Protein AF-A0A4V1VJS5-F1 (afdb_monomer_lite)

pLDDT: mean 97.94, std 2.85, range [54.97, 99.0]

Structure (mmCIF, N/CA/C/O backbone):
data_AF-A0A4V1VJS5-F1
#
_entry.id   AF-A0A4V1VJS5-F1
#
loop_
_atom_site.group_PDB
_atom_site.id
_atom_site.type_symbol
_atom_site.label_atom_id
_atom_site.label_alt_id
_atom_site.label_comp_id
_atom_site.label_asym_id
_atom_site.label_entity_id
_atom_site.label_seq_id
_atom_site.pdbx_PDB_ins_code
_atom_site.Cartn_x
_atom_site.Cartn_y
_atom_site.Cartn_z
_atom_site.occupancy
_atom_site.B_iso_or_equiv
_atom_site.auth_seq_id
_atom_site.auth_comp_id
_atom_site.auth_asym_id
_atom_site.auth_atom_id
_atom_site.pdbx_PDB_model_num
ATOM 1 N N . LEU A 1 1 ? -2.477 -7.967 -37.718 1.00 89.88 1 LEU A N 1
ATOM 2 C CA . LEU A 1 1 ? -1.871 -6.912 -36.878 1.00 89.88 1 LEU A CA 1
ATOM 3 C C . LEU A 1 1 ? -2.332 -5.557 -37.401 1.00 89.88 1 LEU A C 1
ATOM 5 O O . LEU A 1 1 ? -2.453 -5.415 -38.616 1.00 89.88 1 LEU A O 1
ATOM 9 N N . THR A 1 2 ? -2.634 -4.607 -36.519 1.00 96.00 2 THR A N 1
ATOM 10 C CA . THR A 1 2 ? -3.110 -3.263 -36.886 1.00 96.00 2 THR A CA 1
ATOM 11 C C . THR A 1 2 ? -2.285 -2.181 -36.193 1.00 96.00 2 THR A C 1
ATOM 13 O O . THR A 1 2 ? -1.573 -2.470 -35.234 1.00 96.00 2 THR A O 1
ATOM 16 N N . THR A 1 3 ? -2.398 -0.941 -36.667 1.00 94.38 3 THR A N 1
ATOM 17 C CA . THR A 1 3 ? -1.998 0.273 -35.928 1.00 94.38 3 THR A CA 1
ATOM 18 C C . THR A 1 3 ? -2.908 0.510 -34.716 1.00 94.38 3 THR A C 1
ATOM 20 O O . THR A 1 3 ? -3.952 -0.142 -34.588 1.00 94.38 3 THR A O 1
ATOM 23 N N . ALA A 1 4 ? -2.567 1.482 -33.861 1.00 92.19 4 ALA A N 1
ATOM 24 C CA . ALA A 1 4 ? -3.422 1.881 -32.733 1.00 92.19 4 ALA A CA 1
ATOM 25 C C . ALA A 1 4 ? -4.757 2.503 -33.195 1.00 92.19 4 ALA A C 1
ATOM 27 O O . ALA A 1 4 ? -5.765 2.437 -32.498 1.00 92.19 4 ALA A O 1
ATOM 28 N N . THR A 1 5 ? -4.786 3.047 -34.413 1.00 94.94 5 THR A N 1
ATOM 29 C CA . THR A 1 5 ? -5.991 3.560 -35.088 1.00 94.94 5 THR A CA 1
ATOM 30 C C . THR A 1 5 ? -6.777 2.490 -35.861 1.00 94.94 5 THR A C 1
ATOM 32 O O . THR A 1 5 ? -7.754 2.812 -36.535 1.00 94.94 5 THR A O 1
ATOM 35 N N . GLY A 1 6 ? -6.372 1.216 -35.786 1.00 96.06 6 GLY A N 1
ATOM 36 C CA . GLY A 1 6 ? -7.091 0.089 -36.392 1.00 96.06 6 GLY A CA 1
ATOM 37 C C . GLY A 1 6 ? -6.786 -0.173 -37.873 1.00 96.06 6 GLY A C 1
ATOM 38 O O . GLY A 1 6 ? -7.483 -0.964 -38.507 1.00 96.06 6 GLY A O 1
ATOM 39 N N . VAL A 1 7 ? -5.746 0.442 -38.446 1.00 96.06 7 VAL A N 1
ATOM 40 C CA . VAL A 1 7 ? -5.356 0.240 -39.854 1.00 96.06 7 VAL A CA 1
ATOM 41 C C . VAL A 1 7 ? -4.645 -1.111 -40.017 1.00 96.06 7 VAL A C 1
ATOM 43 O O . VAL A 1 7 ? -3.659 -1.354 -39.318 1.00 96.06 7 VAL A O 1
ATOM 46 N N . PRO A 1 8 ? -5.081 -1.995 -40.937 1.00 96.62 8 PRO A N 1
ATOM 47 C CA . PRO A 1 8 ? -4.405 -3.267 -41.194 1.00 96.62 8 PRO A CA 1
ATOM 48 C C . PRO A 1 8 ? -2.989 -3.089 -41.753 1.00 96.62 8 PRO A C 1
ATOM 50 O O . PRO A 1 8 ? -2.776 -2.341 -42.707 1.00 96.62 8 PRO A O 1
ATOM 53 N N . LEU A 1 9 ? -2.033 -3.843 -41.207 1.00 94.25 9 LEU A N 1
ATOM 54 C CA . LEU A 1 9 ? -0.631 -3.831 -41.632 1.00 94.25 9 LEU A CA 1
ATOM 55 C C . LEU A 1 9 ? -0.306 -5.060 -42.486 1.00 94.25 9 LEU A C 1
ATOM 57 O O . LEU A 1 9 ? -0.717 -6.174 -42.161 1.00 94.25 9 LEU A O 1
ATOM 61 N N . ARG A 1 10 ? 0.435 -4.851 -43.581 1.00 92.31 10 ARG A N 1
ATOM 62 C CA . ARG A 1 10 ? 0.868 -5.921 -44.503 1.00 92.31 10 ARG A CA 1
ATOM 63 C C . ARG A 1 10 ? 2.270 -6.455 -44.205 1.00 92.31 10 ARG A C 1
ATOM 65 O O . ARG A 1 10 ? 2.537 -7.609 -44.510 1.00 92.31 10 ARG A O 1
ATOM 72 N N . ASP A 1 11 ? 3.134 -5.614 -43.647 1.00 93.06 11 ASP A N 1
ATOM 73 C CA . ASP A 1 11 ? 4.509 -5.926 -43.250 1.00 93.06 11 ASP A CA 1
ATOM 74 C C . ASP A 1 11 ? 4.794 -5.180 -41.943 1.00 93.06 11 ASP A C 1
ATOM 76 O O . ASP A 1 11 ? 4.417 -4.015 -41.795 1.00 93.06 11 ASP A O 1
ATOM 80 N N . THR A 1 12 ? 5.384 -5.881 -40.983 1.00 94.25 12 THR A N 1
ATOM 81 C CA . THR A 1 12 ? 5.659 -5.398 -39.622 1.00 94.25 12 THR A CA 1
ATOM 82 C C . THR A 1 12 ? 7.123 -5.566 -39.232 1.00 94.25 12 THR A C 1
ATOM 84 O O . THR A 1 12 ? 7.515 -5.165 -38.133 1.00 94.25 12 THR A O 1
ATOM 87 N N . ASP A 1 13 ? 7.912 -6.148 -40.135 1.00 94.62 13 ASP A N 1
ATOM 88 C CA . ASP A 1 13 ? 9.300 -6.538 -39.912 1.00 94.62 13 ASP A CA 1
ATOM 89 C C . ASP A 1 13 ? 10.256 -5.535 -40.568 1.00 94.62 13 ASP A C 1
ATOM 91 O O . ASP A 1 13 ? 11.420 -5.428 -40.180 1.00 94.62 13 ASP A O 1
ATOM 95 N N . HIS A 1 14 ? 9.762 -4.755 -41.536 1.00 95.31 14 HIS A N 1
ATOM 96 C CA . HIS A 1 14 ? 10.565 -3.799 -42.288 1.00 95.31 14 HIS A CA 1
ATOM 97 C C . HIS A 1 14 ? 9.990 -2.385 -42.245 1.00 95.31 14 HIS A C 1
ATOM 99 O O . HIS A 1 14 ? 8.802 -2.156 -42.456 1.00 95.31 14 HIS A O 1
ATOM 105 N N . SER A 1 15 ? 10.882 -1.412 -42.069 1.00 97.25 15 SER A N 1
ATOM 106 C CA . SER A 1 15 ? 10.574 -0.003 -42.300 1.00 97.25 15 SER A CA 1
ATOM 107 C C . SER A 1 15 ? 10.455 0.307 -43.794 1.00 97.25 15 SER A C 1
ATOM 109 O O . SER A 1 15 ? 11.177 -0.255 -44.627 1.00 97.25 15 SER A O 1
ATOM 111 N N . LEU A 1 16 ? 9.620 1.286 -44.130 1.00 97.44 16 LEU A N 1
ATOM 112 C CA . LEU A 1 16 ? 9.531 1.862 -45.465 1.00 97.44 16 LEU A CA 1
ATOM 113 C C . LEU A 1 16 ? 10.826 2.612 -45.811 1.00 97.44 16 LEU A C 1
ATOM 115 O O . LEU A 1 16 ? 11.220 3.563 -45.133 1.00 97.44 16 LEU A O 1
ATOM 119 N N . LYS A 1 17 ? 11.470 2.209 -46.909 1.00 97.94 17 LYS A N 1
ATOM 120 C CA . LYS A 1 17 ? 12.755 2.752 -47.373 1.00 97.94 17 LYS A CA 1
ATOM 121 C C . LYS A 1 17 ? 12.693 3.227 -48.824 1.00 97.94 17 LYS A C 1
ATOM 123 O O . LYS A 1 17 ? 11.910 2.707 -49.620 1.00 97.94 17 LYS A O 1
ATOM 128 N N . ALA A 1 18 ? 13.580 4.152 -49.199 1.00 97.56 18 ALA A N 1
ATOM 129 C CA . ALA A 1 18 ? 13.833 4.515 -50.599 1.00 97.56 18 ALA A CA 1
ATOM 130 C C . ALA A 1 18 ? 14.644 3.420 -51.326 1.00 97.56 18 ALA A C 1
ATOM 132 O O . ALA A 1 18 ? 15.841 3.555 -51.569 1.00 97.56 18 ALA A O 1
ATOM 133 N N . GLY A 1 19 ? 13.983 2.310 -51.656 1.00 95.88 19 GLY A N 1
ATOM 134 C CA . GLY A 1 19 ? 14.597 1.110 -52.229 1.00 95.88 19 GLY A CA 1
ATOM 135 C C . GLY A 1 19 ? 15.084 0.113 -51.162 1.00 95.88 19 GLY A C 1
ATOM 136 O O . GLY A 1 19 ? 15.178 0.460 -49.983 1.00 95.88 19 GLY A O 1
ATOM 137 N N . PRO A 1 20 ? 15.420 -1.139 -51.536 1.00 93.38 20 PRO A N 1
ATOM 138 C CA . PRO A 1 20 ? 15.657 -2.221 -50.568 1.00 93.38 20 PRO A CA 1
ATOM 139 C C . PRO A 1 20 ? 16.780 -1.951 -49.548 1.00 93.38 20 PRO A C 1
ATOM 141 O O . PRO A 1 20 ? 16.714 -2.419 -48.410 1.00 93.38 20 PRO A O 1
ATOM 144 N N . ARG A 1 21 ? 17.799 -1.171 -49.936 1.00 96.12 21 ARG A N 1
ATOM 145 C CA . ARG A 1 21 ? 18.955 -0.778 -49.104 1.00 96.12 21 ARG A CA 1
ATOM 146 C C . ARG A 1 21 ? 19.070 0.742 -48.907 1.00 96.12 21 ARG A C 1
ATOM 148 O O . ARG A 1 21 ? 20.145 1.229 -48.575 1.00 96.12 21 ARG A O 1
ATOM 155 N N . GLY A 1 22 ? 17.997 1.484 -49.176 1.00 96.69 22 GLY A N 1
ATOM 156 C CA . GLY A 1 22 ? 17.980 2.939 -49.043 1.00 96.69 22 GLY A CA 1
ATOM 157 C C . GLY A 1 22 ? 17.655 3.426 -47.628 1.00 96.69 22 GLY A C 1
ATOM 158 O O . GLY A 1 22 ? 17.394 2.612 -46.738 1.00 96.69 22 GLY A O 1
ATOM 159 N N . PRO A 1 23 ? 17.648 4.752 -47.414 1.00 98.00 23 PRO A N 1
ATOM 160 C CA . PRO A 1 23 ? 17.266 5.355 -46.140 1.00 98.00 23 PRO A CA 1
ATOM 161 C C . PRO A 1 23 ? 15.788 5.112 -45.807 1.00 98.00 23 PRO A C 1
ATOM 163 O O . PRO A 1 23 ? 14.954 4.986 -46.709 1.00 98.00 23 PRO A O 1
ATOM 166 N N . VAL A 1 24 ? 15.474 5.087 -44.508 1.00 98.19 24 VAL A N 1
ATOM 167 C CA . VAL A 1 24 ? 14.099 5.036 -43.984 1.00 98.19 24 VAL A CA 1
ATOM 168 C C . VAL A 1 24 ? 13.387 6.361 -44.254 1.00 98.19 24 VAL A C 1
ATOM 170 O O . VAL A 1 24 ? 13.982 7.432 -44.136 1.00 98.19 24 VAL A O 1
ATOM 173 N N . LEU A 1 25 ? 12.109 6.289 -44.625 1.00 98.06 25 LEU A N 1
ATOM 174 C CA . LEU A 1 25 ? 11.293 7.457 -44.940 1.00 98.06 25 LEU A CA 1
ATOM 175 C C . LEU A 1 25 ? 10.437 7.882 -43.744 1.00 98.06 25 LEU A C 1
ATOM 177 O O . LEU A 1 25 ? 9.712 7.073 -43.175 1.00 98.06 25 LEU A O 1
ATOM 181 N N . LEU A 1 26 ? 10.418 9.183 -43.437 1.00 98.31 26 LEU A N 1
ATOM 182 C CA . LEU A 1 26 ? 9.607 9.746 -42.344 1.00 98.31 26 LEU A CA 1
ATOM 183 C C . LEU A 1 26 ? 8.093 9.516 -42.526 1.00 98.31 26 LEU A C 1
ATOM 185 O O . LEU A 1 26 ? 7.337 9.504 -41.559 1.00 98.31 26 LEU A O 1
ATOM 189 N N . GLN A 1 27 ? 7.630 9.300 -43.759 1.00 97.06 27 GLN A N 1
ATOM 190 C CA . GLN A 1 27 ? 6.223 9.005 -44.048 1.00 97.06 27 GLN A CA 1
ATOM 191 C C . GLN A 1 27 ? 5.761 7.618 -43.557 1.00 97.06 27 GLN A C 1
ATOM 193 O O . GLN A 1 27 ? 4.565 7.332 -43.610 1.00 97.06 27 GLN A O 1
ATOM 198 N N . ASP A 1 28 ? 6.671 6.770 -43.065 1.00 97.06 28 ASP A N 1
ATOM 199 C CA . ASP A 1 28 ? 6.330 5.501 -42.419 1.00 97.06 28 ASP A CA 1
ATOM 200 C C . ASP A 1 28 ? 5.551 5.743 -41.115 1.00 97.06 28 ASP A C 1
ATOM 202 O O . ASP A 1 28 ? 6.112 6.043 -40.059 1.00 97.06 28 ASP A O 1
ATOM 206 N N . HIS A 1 29 ? 4.224 5.674 -41.199 1.00 94.12 29 HIS A N 1
ATOM 207 C CA . HIS A 1 29 ? 3.339 5.903 -40.061 1.00 94.12 29 HIS A CA 1
ATOM 208 C C . HIS A 1 29 ? 3.365 4.746 -39.061 1.00 94.12 29 HIS A C 1
ATOM 210 O O . HIS A 1 29 ? 3.280 5.005 -37.863 1.00 94.12 29 HIS A O 1
ATOM 216 N N . HIS A 1 30 ? 3.527 3.504 -39.529 1.00 95.31 30 HIS A N 1
ATOM 217 C CA . HIS A 1 30 ? 3.589 2.340 -38.650 1.00 95.31 30 HIS A CA 1
ATOM 218 C C . HIS A 1 30 ? 4.844 2.384 -37.779 1.00 95.31 30 HIS A C 1
ATOM 220 O O . HIS A 1 30 ? 4.741 2.243 -36.560 1.00 95.31 30 HIS A O 1
ATOM 226 N N . LEU A 1 31 ? 6.007 2.645 -38.390 1.00 96.88 31 LEU A N 1
ATOM 227 C CA . LEU A 1 31 ? 7.267 2.777 -37.660 1.00 96.88 31 LEU A CA 1
ATOM 228 C C . LEU A 1 31 ? 7.173 3.865 -36.589 1.00 96.88 31 LEU A C 1
ATOM 230 O O . LEU A 1 31 ? 7.484 3.610 -35.428 1.00 96.88 31 LEU A O 1
ATOM 234 N N . ARG A 1 32 ? 6.729 5.070 -36.970 1.00 96.94 32 ARG A N 1
ATOM 235 C CA . ARG A 1 32 ? 6.653 6.205 -36.042 1.00 96.94 32 ARG A CA 1
ATOM 236 C C . ARG A 1 32 ? 5.711 5.941 -34.876 1.00 96.94 32 ARG A C 1
ATOM 238 O O . ARG A 1 32 ? 6.085 6.227 -33.748 1.00 96.94 32 ARG A O 1
ATOM 245 N N . GLU A 1 33 ? 4.515 5.414 -35.132 1.00 97.06 33 GLU A N 1
ATOM 246 C CA . GLU A 1 33 ? 3.536 5.138 -34.074 1.00 97.06 33 GLU A CA 1
ATOM 247 C C . GLU A 1 33 ? 4.035 4.047 -33.115 1.00 97.06 33 GLU A C 1
ATOM 249 O O . GLU A 1 33 ? 3.973 4.227 -31.901 1.00 97.06 33 GLU A O 1
ATOM 254 N N . LYS A 1 34 ? 4.601 2.952 -33.645 1.00 96.94 34 LYS A N 1
ATOM 255 C CA . LYS A 1 34 ? 5.121 1.835 -32.842 1.00 96.94 34 LYS A CA 1
ATOM 256 C C . LYS A 1 34 ? 6.292 2.257 -31.950 1.00 96.94 34 LYS A C 1
ATOM 258 O O . LYS A 1 34 ? 6.305 1.911 -30.773 1.00 96.94 34 LYS A O 1
ATOM 263 N N . ILE A 1 35 ? 7.256 3.001 -32.501 1.00 98.19 35 ILE A N 1
ATOM 264 C CA . ILE A 1 35 ? 8.417 3.491 -31.744 1.00 98.19 35 ILE A CA 1
ATOM 265 C C . ILE A 1 35 ? 7.996 4.559 -30.735 1.00 98.19 35 ILE A C 1
ATOM 267 O O . ILE A 1 35 ? 8.380 4.466 -29.579 1.00 98.19 35 ILE A O 1
ATOM 271 N N . MET A 1 36 ? 7.135 5.507 -31.122 1.00 98.25 36 MET A N 1
ATOM 272 C CA . MET A 1 36 ? 6.651 6.535 -30.197 1.00 98.25 36 MET A CA 1
ATOM 273 C C . MET A 1 36 ? 5.920 5.921 -29.001 1.00 98.25 36 MET A C 1
ATOM 275 O O . MET A 1 36 ? 6.180 6.331 -27.876 1.00 98.25 36 MET A O 1
ATOM 279 N N . HIS A 1 37 ? 5.066 4.915 -29.209 1.00 98.12 37 HIS A N 1
ATOM 280 C CA . HIS A 1 37 ? 4.427 4.226 -28.090 1.00 98.12 37 HIS A CA 1
ATOM 281 C C . HIS A 1 37 ? 5.460 3.534 -27.186 1.00 98.12 37 HIS A C 1
ATOM 283 O O . HIS A 1 37 ? 5.395 3.694 -25.971 1.00 98.12 37 HIS A O 1
ATOM 289 N N . PHE A 1 38 ? 6.421 2.802 -27.764 1.00 98.38 38 PHE A N 1
ATOM 290 C CA . PHE A 1 38 ? 7.493 2.131 -27.017 1.00 98.38 38 PHE A CA 1
ATOM 291 C C . PHE A 1 38 ? 8.321 3.112 -26.167 1.00 98.38 38 PHE A C 1
ATOM 293 O O . PHE A 1 38 ? 8.528 2.883 -24.975 1.00 98.38 38 PHE A O 1
ATOM 300 N N . ASP A 1 39 ? 8.732 4.235 -26.759 1.00 98.50 39 ASP A N 1
ATOM 301 C CA . ASP A 1 39 ? 9.554 5.260 -26.108 1.00 98.50 39 ASP A CA 1
ATOM 302 C C . ASP A 1 39 ? 8.854 5.902 -24.892 1.00 98.50 39 ASP A C 1
ATOM 304 O O . ASP A 1 39 ? 9.523 6.449 -24.015 1.00 98.50 39 ASP A O 1
ATOM 308 N N . HIS A 1 40 ? 7.520 5.810 -24.810 1.00 98.19 40 HIS A N 1
ATOM 309 C CA . HIS A 1 40 ? 6.692 6.408 -23.756 1.00 98.19 40 HIS A CA 1
ATOM 310 C C . HIS A 1 40 ? 5.942 5.363 -22.910 1.00 98.19 40 HIS A C 1
ATOM 312 O O . HIS A 1 40 ? 4.967 5.689 -22.237 1.00 98.19 40 HIS A O 1
ATOM 318 N N . GLU A 1 41 ? 6.391 4.103 -22.896 1.00 98.38 41 GLU A N 1
ATOM 319 C CA . GLU A 1 41 ? 5.769 3.049 -22.077 1.00 98.38 41 GLU A CA 1
ATOM 320 C C . GLU A 1 41 ? 5.962 3.241 -20.565 1.00 98.38 41 GLU A C 1
ATOM 322 O O . GLU A 1 41 ? 5.254 2.630 -19.763 1.00 98.38 41 GLU A O 1
ATOM 327 N N . ARG A 1 42 ? 6.987 3.990 -20.143 1.00 98.25 42 ARG A N 1
ATOM 328 C CA . ARG A 1 42 ? 7.311 4.159 -18.722 1.00 98.25 42 ARG A CA 1
ATOM 329 C C . ARG A 1 42 ? 6.601 5.384 -18.162 1.00 98.25 42 ARG A C 1
ATOM 331 O O . ARG A 1 42 ? 6.760 6.488 -18.669 1.00 98.25 42 ARG A O 1
ATOM 338 N N . ILE A 1 43 ? 5.893 5.171 -17.060 1.00 98.62 43 ILE A N 1
ATOM 339 C CA . ILE A 1 43 ? 5.409 6.223 -16.163 1.00 98.62 43 ILE A CA 1
ATOM 340 C C . ILE A 1 43 ? 6.288 6.248 -14.905 1.00 98.62 43 ILE A C 1
ATOM 342 O O . ILE A 1 43 ? 6.974 5.251 -14.638 1.00 98.62 43 ILE A O 1
ATOM 346 N N . PRO A 1 44 ? 6.287 7.341 -14.121 1.00 98.69 44 PRO A N 1
ATOM 347 C CA . PRO A 1 44 ? 6.981 7.363 -12.841 1.00 98.69 44 PRO A CA 1
ATOM 348 C C . PRO A 1 44 ? 6.537 6.198 -11.948 1.00 98.69 44 PRO A C 1
ATOM 350 O O . PRO A 1 44 ? 5.352 5.868 -11.874 1.00 98.69 44 PRO A O 1
ATOM 353 N N . GLU A 1 45 ? 7.482 5.570 -11.252 1.00 98.62 45 GLU A N 1
ATOM 354 C CA . GLU A 1 45 ? 7.131 4.626 -10.192 1.00 98.62 45 GLU A CA 1
ATOM 355 C C . GLU A 1 45 ? 6.554 5.362 -8.974 1.00 98.62 45 GLU A C 1
ATOM 357 O O . GLU A 1 45 ? 6.623 6.587 -8.860 1.00 98.62 45 GLU A O 1
ATOM 362 N N . ARG A 1 46 ? 5.967 4.615 -8.035 1.00 98.81 46 ARG A N 1
ATOM 363 C CA . ARG A 1 46 ? 5.564 5.191 -6.743 1.00 98.81 46 ARG A CA 1
ATOM 364 C C . ARG A 1 46 ? 6.817 5.623 -5.972 1.00 98.81 46 ARG A C 1
ATOM 366 O O . ARG A 1 46 ? 7.783 4.870 -5.931 1.00 98.81 46 ARG A O 1
ATOM 373 N N . VAL A 1 47 ? 6.777 6.784 -5.312 1.00 98.38 47 VAL A N 1
ATOM 374 C CA . VAL A 1 47 ? 7.918 7.318 -4.532 1.00 98.38 47 VAL A CA 1
ATOM 375 C C . VAL A 1 47 ? 8.397 6.349 -3.436 1.00 98.38 47 VAL A C 1
ATOM 377 O O . VAL A 1 47 ? 9.595 6.159 -3.219 1.00 98.38 47 VAL A O 1
ATOM 380 N N . VAL A 1 48 ? 7.442 5.663 -2.809 1.00 98.69 48 VAL A N 1
ATOM 381 C CA . VAL A 1 48 ? 7.621 4.532 -1.893 1.00 98.69 48 VAL A CA 1
ATOM 382 C C . VAL A 1 48 ? 6.710 3.397 -2.339 1.00 98.69 48 VAL A C 1
ATOM 384 O O . VAL A 1 48 ? 5.730 3.627 -3.048 1.00 98.69 48 VAL A O 1
ATOM 387 N N . HIS A 1 49 ? 7.000 2.165 -1.930 1.00 98.81 49 HIS A N 1
ATOM 388 C CA . HIS A 1 49 ? 6.211 0.998 -2.332 1.00 98.81 49 HIS A CA 1
ATOM 389 C C . HIS A 1 49 ? 6.174 0.751 -3.852 1.00 98.81 49 HIS A C 1
ATOM 391 O O . HIS A 1 49 ? 5.182 0.240 -4.394 1.00 98.81 49 HIS A O 1
ATOM 397 N N . ALA A 1 50 ? 7.251 1.107 -4.563 1.00 98.88 50 ALA A N 1
ATOM 398 C CA . ALA A 1 50 ? 7.365 0.939 -6.012 1.00 98.88 50 ALA A CA 1
ATOM 399 C C . ALA A 1 50 ? 7.300 -0.538 -6.425 1.00 98.88 50 ALA A C 1
ATOM 401 O O . ALA A 1 50 ? 6.563 -0.903 -7.344 1.00 98.88 50 ALA A O 1
ATOM 402 N N . ARG A 1 51 ? 8.009 -1.408 -5.700 1.00 98.88 51 ARG A N 1
ATOM 403 C CA . ARG A 1 51 ? 7.992 -2.857 -5.911 1.00 98.88 51 ARG A CA 1
ATOM 404 C C . ARG A 1 51 ? 6.765 -3.492 -5.253 1.00 98.88 51 ARG A C 1
ATOM 406 O O . ARG A 1 51 ? 6.582 -3.395 -4.042 1.00 98.88 51 ARG A O 1
ATOM 413 N N . GLY A 1 52 ? 5.929 -4.164 -6.046 1.00 98.75 52 GLY A N 1
ATOM 414 C CA . GLY A 1 52 ? 4.740 -4.844 -5.534 1.00 98.75 52 GLY A CA 1
ATOM 415 C C . GLY A 1 52 ? 4.151 -5.913 -6.448 1.00 98.75 52 GLY A C 1
ATOM 416 O O . GLY A 1 52 ? 4.620 -6.133 -7.568 1.00 98.75 52 GLY A O 1
ATOM 417 N N . ALA A 1 53 ? 3.114 -6.574 -5.947 1.00 98.88 53 ALA A N 1
ATOM 418 C CA . ALA A 1 53 ? 2.283 -7.548 -6.648 1.00 98.88 53 ALA A CA 1
ATOM 419 C C . ALA A 1 53 ? 0.824 -7.331 -6.239 1.00 98.88 53 ALA A C 1
ATOM 421 O O . ALA A 1 53 ? 0.564 -6.862 -5.132 1.00 98.88 53 ALA A O 1
ATOM 422 N N . ALA A 1 54 ? -0.124 -7.640 -7.118 1.00 98.94 54 ALA A N 1
ATOM 423 C CA . ALA A 1 54 ? -1.535 -7.428 -6.835 1.00 98.94 54 ALA A CA 1
ATOM 424 C C . ALA A 1 54 ? -2.399 -8.558 -7.375 1.00 98.94 54 ALA A C 1
ATOM 426 O O . ALA A 1 54 ? -1.977 -9.283 -8.275 1.00 98.94 54 ALA A O 1
ATOM 427 N N . ALA A 1 55 ? -3.599 -8.672 -6.821 1.00 98.94 55 ALA A N 1
ATOM 428 C CA . ALA A 1 55 ? -4.613 -9.622 -7.240 1.00 98.94 55 ALA A CA 1
ATOM 429 C C . ALA A 1 55 ? -6.017 -9.059 -6.990 1.00 98.94 55 ALA A C 1
ATOM 431 O O . ALA A 1 55 ? -6.230 -8.222 -6.106 1.00 98.94 55 ALA A O 1
ATOM 432 N N . HIS A 1 56 ? -6.969 -9.551 -7.776 1.00 98.94 56 HIS A N 1
ATOM 433 C CA . HIS A 1 56 ? -8.397 -9.346 -7.565 1.00 98.94 56 HIS A CA 1
ATOM 434 C C . HIS A 1 56 ? -8.930 -10.341 -6.539 1.00 98.94 56 HIS A C 1
ATOM 436 O O . HIS A 1 56 ? -8.386 -11.437 -6.353 1.00 98.94 56 HIS A O 1
ATOM 442 N N . GLY A 1 57 ? -10.029 -9.974 -5.895 1.00 98.88 57 GLY A N 1
ATOM 443 C CA . GLY A 1 57 ? -10.691 -10.838 -4.938 1.00 98.88 57 GLY A CA 1
ATOM 444 C C . GLY A 1 57 ? -12.070 -10.355 -4.541 1.00 98.88 57 GLY A C 1
ATOM 445 O O . GLY A 1 57 ? -12.635 -9.426 -5.116 1.00 98.88 57 GLY A O 1
ATOM 446 N N . VAL A 1 58 ? -12.599 -10.993 -3.504 1.00 98.94 58 VAL A N 1
ATOM 447 C CA . VAL A 1 58 ? -13.904 -10.678 -2.931 1.00 98.94 58 VAL A CA 1
ATOM 448 C C . VAL A 1 58 ? -13.786 -10.615 -1.415 1.00 98.94 58 VAL A C 1
ATOM 450 O O . VAL A 1 58 ? -13.226 -11.516 -0.796 1.00 98.94 58 VAL A O 1
ATOM 453 N N . PHE A 1 59 ? -14.360 -9.576 -0.819 1.00 98.94 59 PHE A N 1
ATOM 454 C CA . PHE A 1 59 ? -14.612 -9.478 0.611 1.00 98.94 59 PHE A CA 1
ATOM 455 C C . PHE A 1 59 ? -16.070 -9.831 0.921 1.00 98.94 59 PHE A C 1
ATOM 457 O O . PHE A 1 59 ? -16.985 -9.362 0.242 1.00 98.94 59 PHE A O 1
ATOM 464 N N . ARG A 1 60 ? -16.292 -10.646 1.952 1.00 98.88 60 ARG A N 1
ATOM 465 C CA . ARG A 1 60 ? -17.617 -10.995 2.476 1.00 98.88 60 ARG A CA 1
ATOM 466 C C . ARG A 1 60 ? -17.720 -10.572 3.932 1.00 98.88 60 ARG A C 1
ATOM 468 O O . ARG A 1 60 ? -16.968 -11.078 4.764 1.00 98.88 60 ARG A O 1
ATOM 475 N N . SER A 1 61 ? -18.658 -9.681 4.234 1.00 98.69 61 SER A N 1
ATOM 476 C CA . SER A 1 61 ? -18.935 -9.276 5.610 1.00 98.69 61 SER A CA 1
ATOM 477 C C . SER A 1 61 ? -19.761 -10.331 6.344 1.00 98.69 61 SER A C 1
ATOM 479 O O . SER A 1 61 ? -20.673 -10.937 5.776 1.00 98.69 61 SER A O 1
ATOM 481 N N . ASN A 1 62 ? -19.463 -10.520 7.630 1.00 98.25 62 ASN A N 1
ATOM 482 C CA . ASN A 1 62 ? -20.283 -11.322 8.541 1.00 98.25 62 ASN A CA 1
ATOM 483 C C . ASN A 1 62 ? -21.315 -10.477 9.319 1.00 98.25 62 ASN A C 1
ATOM 485 O O . ASN A 1 62 ? -22.024 -11.022 10.158 1.00 98.25 62 ASN A O 1
ATOM 489 N N . GLY A 1 63 ? -21.381 -9.160 9.078 1.00 97.69 63 GLY A N 1
ATOM 490 C CA . GLY A 1 63 ? -22.302 -8.239 9.745 1.00 97.69 63 GLY A CA 1
ATOM 491 C C . GLY A 1 63 ? -21.907 -7.797 11.157 1.00 97.69 63 GLY A C 1
ATOM 492 O O . GLY A 1 63 ? -22.599 -6.946 11.717 1.00 97.69 63 GLY A O 1
ATOM 493 N N . ALA A 1 64 ? -20.804 -8.290 11.731 1.00 97.94 64 ALA A N 1
ATOM 494 C CA . ALA A 1 64 ? -20.426 -7.999 13.119 1.00 97.94 64 ALA A CA 1
ATOM 495 C C . ALA A 1 64 ? -20.138 -6.506 13.385 1.00 97.94 64 ALA A C 1
ATOM 497 O O . ALA A 1 64 ? -20.306 -6.038 14.506 1.00 97.94 64 ALA A O 1
ATOM 498 N N . ALA A 1 65 ? -19.779 -5.733 12.354 1.00 97.56 65 ALA A N 1
ATOM 499 C CA . ALA A 1 65 ? -19.568 -4.288 12.466 1.00 97.56 65 ALA A CA 1
ATOM 500 C C . ALA A 1 65 ? -20.853 -3.444 12.315 1.00 97.56 65 ALA A C 1
ATOM 502 O O . ALA A 1 65 ? -20.796 -2.233 12.517 1.00 97.56 65 ALA A O 1
ATOM 503 N N . SER A 1 66 ? -22.011 -4.034 11.986 1.00 95.81 66 SER A N 1
ATOM 504 C CA . SER A 1 66 ? -23.220 -3.283 11.576 1.00 95.81 66 SER A CA 1
ATOM 505 C C . SER A 1 66 ? -23.767 -2.323 12.643 1.00 95.81 66 SER A C 1
ATOM 507 O O . SER A 1 66 ? -24.466 -1.370 12.315 1.00 95.81 66 SER A O 1
ATOM 509 N N . GLN A 1 67 ? -23.475 -2.567 13.926 1.00 96.88 67 GLN A N 1
ATOM 510 C CA . GLN A 1 67 ? -23.875 -1.678 15.029 1.00 96.88 67 GLN A CA 1
ATOM 511 C C . GLN A 1 67 ? -22.911 -0.495 15.228 1.00 96.88 67 GLN A C 1
ATOM 513 O O . GLN A 1 67 ? -23.280 0.507 15.835 1.00 96.88 67 GLN A O 1
ATOM 518 N N . LEU A 1 68 ? -21.684 -0.604 14.711 1.00 98.44 68 LEU A N 1
ATOM 519 C CA . LEU A 1 68 ? -20.616 0.387 14.868 1.00 98.44 68 LEU A CA 1
ATOM 520 C C . LEU A 1 68 ? -20.523 1.329 13.669 1.00 98.44 68 LEU A C 1
ATOM 522 O O . LEU A 1 68 ? -20.058 2.455 13.801 1.00 98.44 68 LEU A O 1
ATOM 526 N N . THR A 1 69 ? -20.947 0.877 12.488 1.00 98.75 69 THR A N 1
ATOM 527 C CA . THR A 1 69 ? -20.823 1.645 11.250 1.00 98.75 69 THR A CA 1
ATOM 528 C C . THR A 1 69 ? -22.022 1.475 10.331 1.00 98.75 69 THR A C 1
ATOM 530 O O . THR A 1 69 ? -22.612 0.401 10.243 1.00 98.75 69 THR A O 1
ATOM 533 N N . ARG A 1 70 ? -22.350 2.542 9.599 1.00 98.50 70 ARG A N 1
ATOM 534 C CA . ARG A 1 70 ? -23.296 2.513 8.475 1.00 98.50 70 ARG A CA 1
ATOM 535 C C . ARG A 1 70 ? -22.658 2.158 7.123 1.00 98.50 70 ARG A C 1
ATOM 537 O O . ARG A 1 70 ? -23.347 2.231 6.113 1.00 98.50 70 ARG A O 1
ATOM 544 N N . ALA A 1 71 ? -21.374 1.796 7.084 1.00 98.56 71 ALA A N 1
ATOM 545 C CA . ALA A 1 71 ? -20.683 1.471 5.839 1.00 98.56 71 ALA A CA 1
ATOM 546 C C . ALA A 1 71 ? -21.289 0.234 5.157 1.00 98.56 71 ALA A C 1
ATOM 548 O O . ALA A 1 71 ? -21.217 -0.880 5.679 1.00 98.56 71 ALA A O 1
ATOM 549 N N . ALA A 1 72 ? -21.839 0.417 3.952 1.00 97.94 72 ALA A N 1
ATOM 550 C CA . ALA A 1 72 ? -22.615 -0.612 3.257 1.00 97.94 72 ALA A CA 1
ATOM 551 C C . ALA A 1 72 ? -21.858 -1.936 3.026 1.00 97.94 72 ALA A C 1
ATOM 553 O O . ALA A 1 72 ? -22.454 -3.010 3.087 1.00 97.94 72 ALA A O 1
ATOM 554 N N . PHE A 1 73 ? -20.538 -1.891 2.805 1.00 98.56 73 PHE A N 1
ATOM 555 C CA . PHE A 1 73 ? -19.725 -3.098 2.588 1.00 98.56 73 PHE A CA 1
ATOM 556 C C . PHE A 1 73 ? -19.537 -3.964 3.847 1.00 98.56 73 PHE A C 1
ATOM 558 O O . PHE A 1 73 ? -19.075 -5.101 3.735 1.00 98.56 73 PHE A O 1
ATOM 565 N N . LEU A 1 74 ? -19.885 -3.433 5.023 1.00 98.62 74 LEU A N 1
ATOM 566 C CA . LEU A 1 74 ? -19.826 -4.105 6.323 1.00 98.62 74 LEU A CA 1
ATOM 567 C C . LEU A 1 74 ? -21.205 -4.541 6.842 1.00 98.62 74 LEU A C 1
ATOM 569 O O . LEU A 1 74 ? -21.298 -5.074 7.949 1.00 98.62 74 LEU A O 1
ATOM 573 N N . ALA A 1 75 ? -22.263 -4.339 6.052 1.00 97.81 75 ALA A N 1
ATOM 574 C CA . ALA A 1 75 ? -23.582 -4.877 6.351 1.00 97.81 75 ALA A CA 1
ATOM 575 C C . ALA A 1 75 ? -23.583 -6.413 6.267 1.00 97.81 75 ALA A C 1
ATOM 577 O O . ALA A 1 75 ? -22.836 -7.019 5.495 1.00 97.81 75 ALA A O 1
ATOM 578 N N . GLU A 1 76 ? -24.459 -7.056 7.039 1.00 96.38 76 GLU A N 1
ATOM 579 C CA . GLU A 1 76 ? -24.582 -8.515 7.057 1.00 96.38 76 GLU A CA 1
ATOM 580 C C . GLU A 1 76 ? -24.821 -9.096 5.652 1.00 96.38 76 GLU A C 1
ATOM 582 O O . GLU A 1 76 ? -25.735 -8.693 4.932 1.00 96.38 76 GLU A O 1
ATOM 587 N N . GLY A 1 77 ? -23.972 -10.046 5.246 1.00 93.88 77 GLY A N 1
ATOM 588 C CA . GLY A 1 77 ? -24.058 -10.706 3.941 1.00 93.88 77 GLY A CA 1
ATOM 589 C C . GLY A 1 77 ? -23.555 -9.873 2.756 1.00 93.88 77 GLY A C 1
ATOM 590 O O . GLY A 1 77 ? -23.569 -10.369 1.623 1.00 93.88 77 GLY A O 1
ATOM 591 N N . ALA A 1 78 ? -23.072 -8.644 2.978 1.00 98.12 78 ALA A N 1
ATOM 592 C CA . ALA A 1 78 ? -22.503 -7.820 1.920 1.00 98.12 78 ALA A CA 1
ATOM 593 C C . ALA A 1 78 ? -21.298 -8.519 1.270 1.00 98.12 78 ALA A C 1
ATOM 595 O O . ALA A 1 78 ? -20.396 -9.027 1.941 1.00 98.12 78 ALA A O 1
ATOM 596 N N . THR A 1 79 ? -21.288 -8.537 -0.062 1.00 98.56 79 THR A N 1
ATOM 597 C CA . THR A 1 79 ? -20.204 -9.092 -0.877 1.00 98.56 79 THR A CA 1
ATOM 598 C C . THR A 1 79 ? -19.637 -7.981 -1.746 1.00 98.56 79 THR A C 1
ATOM 600 O O . THR A 1 79 ? -20.358 -7.398 -2.552 1.00 98.56 79 THR A O 1
ATOM 603 N N . THR A 1 80 ? -18.347 -7.699 -1.592 1.00 98.88 80 THR A N 1
ATOM 604 C CA . THR A 1 80 ? -17.683 -6.540 -2.197 1.00 98.88 80 THR A CA 1
ATOM 605 C C . THR A 1 80 ? -16.481 -6.998 -3.004 1.00 98.88 80 THR A C 1
ATOM 607 O O . THR A 1 80 ? -15.648 -7.748 -2.501 1.00 98.88 80 THR A O 1
ATOM 610 N N . GLN A 1 81 ? -16.386 -6.567 -4.261 1.00 98.88 81 GLN A N 1
ATOM 611 C CA . GLN A 1 81 ? -15.186 -6.811 -5.064 1.00 98.88 81 GLN A CA 1
ATOM 612 C C . GLN A 1 81 ? -14.018 -6.025 -4.472 1.00 98.88 81 GLN A C 1
ATOM 614 O O . GLN A 1 81 ? -14.203 -4.888 -4.027 1.00 98.88 81 GLN A O 1
ATOM 619 N N . VAL A 1 82 ? -12.824 -6.613 -4.489 1.00 98.94 82 VAL A N 1
ATOM 620 C CA . VAL A 1 82 ? -11.612 -5.951 -4.007 1.00 98.94 82 VAL A CA 1
ATOM 621 C C . VAL A 1 82 ? -10.453 -6.084 -4.983 1.00 98.94 82 VAL A C 1
ATOM 623 O O . VAL A 1 82 ? -10.353 -7.059 -5.728 1.00 98.94 82 VAL A O 1
ATOM 626 N N . PHE A 1 83 ? -9.548 -5.110 -4.938 1.00 98.94 83 PHE A N 1
ATOM 627 C CA . PHE A 1 83 ? -8.225 -5.218 -5.542 1.00 98.94 83 PHE A CA 1
ATOM 628 C C . PHE A 1 83 ? -7.163 -4.942 -4.486 1.00 98.94 83 PHE A C 1
ATOM 630 O O . PHE A 1 83 ? -7.162 -3.885 -3.848 1.00 98.94 83 PHE A O 1
ATOM 637 N N . THR A 1 84 ? -6.258 -5.896 -4.300 1.00 98.94 84 THR A N 1
ATOM 638 C CA . THR A 1 84 ? -5.244 -5.853 -3.246 1.00 98.94 84 THR A CA 1
ATOM 639 C C . THR A 1 84 ? -3.868 -5.747 -3.860 1.00 98.94 84 THR A C 1
ATOM 641 O O . THR A 1 84 ? -3.527 -6.544 -4.729 1.00 98.94 84 THR A O 1
ATOM 644 N N . ARG A 1 85 ? -3.050 -4.808 -3.376 1.00 98.94 85 ARG A N 1
ATOM 645 C CA . ARG A 1 85 ? -1.638 -4.682 -3.750 1.00 98.94 85 ARG A CA 1
ATOM 646 C C . ARG A 1 85 ? -0.743 -4.812 -2.525 1.00 98.94 85 ARG A C 1
ATOM 648 O O . ARG A 1 85 ? -0.803 -4.001 -1.600 1.00 98.94 85 ARG A O 1
ATOM 655 N N . PHE A 1 86 ? 0.147 -5.792 -2.585 1.00 99.00 86 PHE A N 1
ATOM 656 C CA . PHE A 1 86 ? 1.253 -5.975 -1.658 1.00 99.00 86 PHE A CA 1
ATOM 657 C C 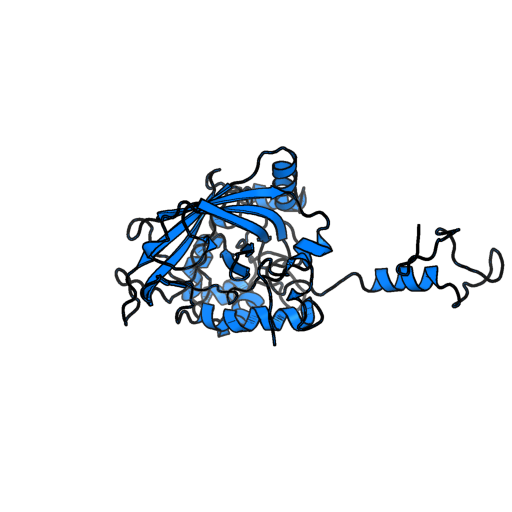. PHE A 1 86 ? 2.512 -5.302 -2.193 1.00 99.00 86 PHE A C 1
ATOM 659 O O . PHE A 1 86 ? 2.681 -5.148 -3.405 1.00 99.00 86 PHE A O 1
ATOM 666 N N . SER A 1 87 ? 3.405 -4.878 -1.304 1.00 98.94 87 SER A N 1
ATOM 667 C CA . SER A 1 87 ? 4.630 -4.176 -1.705 1.00 98.94 87 SER A CA 1
ATOM 668 C C . SER A 1 87 ? 5.713 -4.231 -0.641 1.00 98.94 87 SER A C 1
ATOM 670 O O . SER A 1 87 ? 5.400 -4.450 0.522 1.00 98.94 87 SER A O 1
ATOM 672 N N . THR A 1 88 ? 6.969 -4.020 -1.025 1.00 98.94 88 THR A N 1
ATOM 673 C CA . THR A 1 88 ? 8.021 -3.540 -0.103 1.00 98.94 88 THR A CA 1
ATOM 674 C C . THR A 1 88 ? 7.880 -2.015 0.066 1.00 98.94 88 THR A C 1
ATOM 676 O O . THR A 1 88 ? 6.880 -1.468 -0.395 1.00 98.94 88 THR A O 1
ATOM 679 N N . VAL A 1 89 ? 8.814 -1.307 0.711 1.00 98.81 89 VAL A N 1
ATOM 680 C CA . VAL A 1 89 ? 8.779 0.162 0.877 1.00 98.81 89 VAL A CA 1
ATOM 681 C C . VAL A 1 89 ? 9.921 0.840 0.126 1.00 98.81 89 VAL A C 1
ATOM 683 O O . VAL A 1 89 ? 9.669 1.694 -0.730 1.00 98.81 89 VAL A O 1
ATOM 686 N N . LEU A 1 90 ? 11.165 0.487 0.463 1.00 98.56 90 LEU A N 1
ATOM 687 C CA . LEU A 1 90 ? 12.355 1.266 0.101 1.00 98.56 90 LEU A CA 1
ATOM 688 C C . LEU A 1 90 ? 12.783 1.037 -1.349 1.00 98.56 90 LEU A C 1
ATOM 690 O O . LEU A 1 90 ? 13.215 1.967 -2.031 1.00 98.56 90 LEU A O 1
ATOM 694 N N . GLY A 1 91 ? 12.650 -0.195 -1.832 1.00 98.31 91 GLY A N 1
ATOM 695 C CA . GLY A 1 91 ? 13.124 -0.586 -3.153 1.00 98.31 91 GLY A CA 1
ATOM 696 C C . GLY A 1 91 ? 12.390 0.095 -4.310 1.00 98.31 91 GLY A C 1
ATOM 697 O O . GLY A 1 91 ? 11.168 0.258 -4.276 1.00 98.31 91 GLY A O 1
ATOM 698 N N . SER A 1 92 ? 13.134 0.452 -5.358 1.00 98.69 92 SER A N 1
ATOM 699 C CA . SER A 1 92 ? 12.557 0.811 -6.665 1.00 98.69 92 SER A CA 1
ATOM 700 C C . SER A 1 92 ? 11.873 -0.388 -7.330 1.00 98.69 92 SER A C 1
ATOM 702 O O . SER A 1 92 ? 12.058 -1.531 -6.918 1.00 98.69 92 SER A O 1
ATOM 704 N N . ARG A 1 93 ? 11.091 -0.174 -8.395 1.00 98.44 93 ARG A N 1
ATOM 705 C CA . ARG A 1 93 ? 10.196 -1.195 -8.986 1.00 98.44 93 ARG A CA 1
ATOM 706 C C . ARG A 1 93 ? 10.869 -2.505 -9.419 1.00 98.44 93 ARG A C 1
ATOM 708 O O . ARG A 1 93 ? 10.188 -3.522 -9.560 1.00 98.44 93 ARG A O 1
ATOM 715 N N . GLY A 1 94 ? 12.182 -2.473 -9.654 1.00 98.50 94 GLY A N 1
ATOM 716 C CA . GLY A 1 94 ? 13.012 -3.621 -10.026 1.00 98.50 94 GLY A CA 1
ATOM 717 C C . GLY A 1 94 ? 13.743 -4.309 -8.866 1.00 98.50 94 GLY A C 1
ATOM 718 O O . GLY A 1 94 ? 14.525 -5.215 -9.130 1.00 98.50 94 GLY A O 1
ATOM 719 N N . SER A 1 95 ? 13.542 -3.891 -7.611 1.00 98.88 95 SER A N 1
ATOM 720 C CA . SER A 1 95 ? 14.169 -4.534 -6.448 1.00 98.88 95 SER A CA 1
ATOM 721 C C . SER A 1 95 ? 13.611 -5.941 -6.186 1.00 98.88 95 SER A C 1
ATOM 723 O O . SER A 1 95 ? 12.565 -6.313 -6.719 1.00 98.88 95 SER A O 1
ATOM 725 N N . ALA A 1 96 ? 14.283 -6.704 -5.319 1.00 98.88 96 ALA A N 1
ATOM 726 C CA . ALA A 1 96 ? 13.866 -8.052 -4.933 1.00 98.88 96 ALA A CA 1
ATOM 727 C C . ALA A 1 96 ? 12.713 -8.069 -3.904 1.00 98.88 96 ALA A C 1
ATOM 729 O O . ALA A 1 96 ? 12.552 -7.136 -3.115 1.00 98.88 96 ALA A O 1
ATOM 730 N N . ASP A 1 97 ? 11.936 -9.155 -3.894 1.00 98.88 97 ASP A N 1
ATOM 731 C CA . ASP A 1 97 ? 10.747 -9.342 -3.048 1.00 98.88 97 ASP A CA 1
ATOM 732 C C . ASP A 1 97 ? 11.037 -9.713 -1.582 1.00 98.88 97 ASP A C 1
ATOM 734 O O . ASP A 1 97 ? 10.282 -9.331 -0.676 1.00 98.88 97 ASP A O 1
ATOM 738 N N . THR A 1 98 ? 12.097 -10.486 -1.332 1.00 98.88 98 THR A N 1
ATOM 739 C CA . THR A 1 98 ? 12.414 -11.090 -0.021 1.00 98.88 98 THR A CA 1
ATOM 740 C C . THR A 1 98 ? 13.391 -10.252 0.809 1.00 98.88 98 THR A C 1
ATOM 742 O O . THR A 1 98 ? 13.987 -10.747 1.757 1.00 98.88 98 THR A O 1
ATOM 745 N N . VAL A 1 99 ? 13.555 -8.966 0.489 1.00 98.88 99 VAL A N 1
ATOM 746 C CA . VAL A 1 99 ? 14.387 -8.035 1.275 1.00 98.88 99 VAL A CA 1
ATOM 747 C C . VAL A 1 99 ? 13.860 -7.859 2.706 1.00 98.88 99 VAL A C 1
ATOM 749 O O . VAL A 1 99 ? 12.666 -8.033 2.955 1.00 98.88 99 VAL A O 1
ATOM 752 N N . ARG A 1 100 ? 14.718 -7.475 3.659 1.00 98.88 100 ARG A N 1
ATOM 753 C CA . ARG A 1 100 ? 14.253 -7.026 4.980 1.00 98.88 100 ARG A CA 1
ATOM 754 C C . ARG A 1 100 ? 13.656 -5.635 4.841 1.00 98.88 100 ARG A C 1
ATOM 756 O O . ARG A 1 100 ? 14.378 -4.679 4.584 1.00 98.88 100 ARG A O 1
ATOM 763 N N . ASP A 1 101 ? 12.342 -5.549 4.976 1.00 98.88 101 ASP A N 1
ATOM 764 C CA . ASP A 1 101 ? 11.598 -4.308 4.797 1.00 98.88 101 ASP A CA 1
ATOM 765 C C . ASP A 1 101 ? 10.210 -4.423 5.437 1.00 98.88 101 ASP A C 1
ATOM 767 O O . ASP A 1 101 ? 9.699 -5.517 5.694 1.00 98.88 101 ASP A O 1
ATOM 771 N N . THR A 1 102 ? 9.549 -3.297 5.633 1.00 98.62 102 THR A N 1
ATOM 772 C CA . THR A 1 102 ? 8.113 -3.288 5.900 1.00 98.62 102 THR A CA 1
ATOM 773 C C . THR A 1 102 ? 7.380 -3.700 4.624 1.00 98.62 102 THR A C 1
ATOM 775 O O . THR A 1 102 ? 7.852 -3.460 3.508 1.00 98.62 102 THR A O 1
ATOM 778 N N . ARG A 1 103 ? 6.236 -4.377 4.754 1.00 98.94 103 ARG A N 1
ATOM 779 C CA . ARG A 1 103 ? 5.379 -4.698 3.611 1.00 98.94 103 ARG A CA 1
ATOM 780 C C . ARG A 1 103 ? 4.125 -3.847 3.622 1.00 98.94 103 ARG A C 1
ATOM 782 O O . ARG A 1 103 ? 3.404 -3.844 4.612 1.00 98.94 103 ARG A O 1
ATOM 789 N N . GLY A 1 104 ? 3.847 -3.174 2.511 1.00 98.94 104 GLY A N 1
ATOM 790 C CA . GLY A 1 104 ? 2.563 -2.517 2.289 1.00 98.94 104 GLY A CA 1
ATOM 791 C C . GLY A 1 104 ? 1.481 -3.544 1.974 1.00 98.94 104 GLY A C 1
ATOM 792 O O . GLY A 1 104 ? 1.732 -4.491 1.225 1.00 98.94 104 GLY A O 1
ATOM 793 N N . PHE A 1 105 ? 0.288 -3.331 2.519 1.00 98.94 105 PHE A N 1
ATOM 794 C CA . PHE A 1 105 ? -0.905 -4.148 2.314 1.00 98.94 105 PHE A CA 1
ATOM 795 C C . PHE A 1 105 ? -2.087 -3.202 2.064 1.00 98.94 105 PHE A C 1
ATOM 797 O O . PHE A 1 105 ? -2.782 -2.784 2.989 1.00 98.94 105 PHE A O 1
ATOM 804 N N . ALA A 1 106 ? -2.282 -2.828 0.797 1.00 98.94 106 ALA A N 1
ATOM 805 C CA . ALA A 1 106 ? -3.343 -1.915 0.383 1.00 98.94 106 ALA A CA 1
ATOM 806 C C . ALA A 1 106 ? -4.508 -2.686 -0.246 1.00 98.94 106 ALA A C 1
ATOM 808 O O . ALA A 1 106 ? -4.289 -3.485 -1.159 1.00 98.94 106 ALA A O 1
ATOM 809 N N . VAL A 1 107 ? -5.731 -2.435 0.222 1.00 98.94 107 VAL A N 1
ATOM 810 C CA . VAL A 1 107 ? -6.959 -3.068 -0.280 1.00 98.94 107 VAL A CA 1
ATOM 811 C C . VAL A 1 107 ? -7.952 -1.989 -0.695 1.00 98.94 107 VAL A C 1
ATOM 813 O O . VAL A 1 107 ? -8.338 -1.164 0.128 1.00 98.94 107 VAL A O 1
ATOM 816 N N . LYS A 1 108 ? -8.370 -2.017 -1.961 1.00 98.94 108 LYS A N 1
ATOM 817 C CA . LYS A 1 108 ? -9.453 -1.192 -2.503 1.00 98.94 108 LYS A CA 1
ATOM 818 C C . LYS A 1 108 ? -10.726 -2.013 -2.493 1.00 98.94 108 LYS A C 1
ATOM 820 O O . LYS A 1 108 ? -10.752 -3.091 -3.082 1.00 98.94 108 LYS A O 1
ATOM 825 N N . PHE A 1 109 ? -11.762 -1.499 -1.853 1.00 98.94 109 PHE A N 1
ATOM 826 C CA . PHE A 1 109 ? -13.102 -2.060 -1.818 1.00 98.94 109 PHE A CA 1
ATOM 827 C C . PHE A 1 109 ? -13.985 -1.268 -2.775 1.00 98.94 109 PHE A C 1
ATOM 829 O O . PHE A 1 109 ? -14.221 -0.079 -2.561 1.00 98.94 109 PHE A O 1
ATOM 836 N N . TYR A 1 110 ? -14.504 -1.923 -3.811 1.00 98.75 110 TYR A N 1
ATOM 837 C CA . TYR A 1 110 ? -15.445 -1.300 -4.743 1.00 98.75 110 TYR A CA 1
ATOM 838 C C . TYR A 1 110 ? -16.865 -1.400 -4.179 1.00 98.75 110 TYR A C 1
ATOM 840 O O . TYR A 1 110 ? -17.642 -2.279 -4.566 1.00 98.75 110 TYR A O 1
ATOM 848 N N . THR A 1 111 ? -17.178 -0.552 -3.198 1.00 98.56 111 THR A N 1
ATOM 849 C CA . THR A 1 111 ? -18.461 -0.595 -2.484 1.00 98.56 111 THR A CA 1
ATOM 850 C C . THR A 1 111 ? -19.594 0.005 -3.324 1.00 98.56 111 THR A C 1
ATOM 852 O O . THR A 1 111 ? -19.368 0.682 -4.330 1.00 98.56 111 THR A O 1
ATOM 855 N N . THR A 1 112 ? -20.839 -0.209 -2.896 1.00 97.88 112 THR A N 1
ATOM 856 C CA . THR A 1 112 ? -22.025 0.411 -3.510 1.00 97.88 112 THR A CA 1
ATOM 857 C C . THR A 1 112 ? -22.133 1.915 -3.248 1.00 97.88 112 THR A C 1
ATOM 859 O O . THR A 1 112 ? -22.937 2.577 -3.896 1.00 97.88 112 THR A O 1
ATOM 862 N N . GLU A 1 113 ? -21.331 2.453 -2.327 1.00 97.38 113 GLU A N 1
ATOM 863 C CA . GLU A 1 113 ? -21.346 3.857 -1.892 1.00 97.38 113 GLU A CA 1
ATOM 864 C C . GLU A 1 113 ? -19.993 4.552 -2.127 1.00 97.38 113 GLU A C 1
ATOM 866 O O . GLU A 1 113 ? -19.656 5.523 -1.457 1.00 97.38 113 GLU A O 1
ATOM 871 N N . GLY A 1 114 ? -19.208 4.050 -3.086 1.00 98.06 114 GLY A N 1
ATOM 872 C CA . GLY A 1 114 ? -17.894 4.586 -3.449 1.00 98.06 114 GLY A CA 1
ATOM 873 C C . GLY A 1 114 ? -16.752 3.609 -3.186 1.00 98.06 114 GLY A C 1
ATOM 874 O O . GLY A 1 114 ? -16.945 2.518 -2.647 1.00 98.06 114 GLY A O 1
ATOM 875 N N . ASN A 1 115 ? -15.544 3.983 -3.596 1.00 98.50 115 ASN A N 1
ATOM 876 C CA . ASN A 1 115 ? -14.359 3.188 -3.295 1.00 98.50 115 ASN A CA 1
ATOM 877 C C . ASN A 1 115 ? -13.888 3.488 -1.870 1.00 98.50 115 ASN A C 1
ATOM 879 O O . ASN A 1 115 ? -13.702 4.651 -1.527 1.00 98.50 115 ASN A O 1
ATOM 883 N N . PHE A 1 116 ? -13.658 2.446 -1.072 1.00 98.81 116 PHE A N 1
ATOM 884 C CA . PHE A 1 116 ? -12.959 2.552 0.209 1.00 98.81 116 PHE A CA 1
ATOM 885 C C . PHE A 1 116 ? -11.560 1.956 0.071 1.00 98.81 116 PHE A C 1
ATOM 887 O O . PHE A 1 116 ? -11.433 0.825 -0.394 1.00 98.81 116 PHE A O 1
ATOM 894 N N . ASP A 1 117 ? -10.517 2.673 0.487 1.00 98.94 117 ASP A N 1
ATOM 895 C CA . ASP A 1 117 ? -9.145 2.155 0.462 1.00 98.94 117 ASP A CA 1
ATOM 896 C C . ASP A 1 117 ? -8.581 1.988 1.878 1.00 98.94 117 ASP A C 1
ATOM 898 O O . ASP A 1 117 ? -8.241 2.957 2.557 1.00 98.94 117 ASP A O 1
ATOM 902 N N . LEU A 1 118 ? -8.366 0.738 2.293 1.00 98.88 118 LEU A N 1
ATOM 903 C CA . LEU A 1 118 ? -7.614 0.423 3.505 1.00 98.88 118 LEU A CA 1
ATOM 904 C C . LEU A 1 118 ? -6.131 0.266 3.151 1.00 98.88 118 LEU A C 1
ATOM 906 O O . LEU A 1 118 ? -5.700 -0.775 2.647 1.00 98.88 118 LEU A O 1
ATOM 910 N N . VAL A 1 119 ? -5.345 1.320 3.385 1.00 98.88 119 VAL A N 1
ATOM 911 C CA . VAL A 1 119 ? -3.927 1.402 2.986 1.00 98.88 119 VAL A CA 1
ATOM 912 C C . VAL A 1 119 ? -3.004 1.166 4.181 1.00 98.88 119 VAL A C 1
ATOM 914 O O . VAL A 1 119 ? -2.543 2.119 4.821 1.00 98.88 119 VAL A O 1
ATOM 917 N N . GLY A 1 120 ? -2.751 -0.112 4.467 1.00 98.75 120 GLY A N 1
ATOM 918 C CA . GLY A 1 120 ? -2.013 -0.575 5.640 1.00 98.75 120 GLY A CA 1
ATOM 919 C C . GLY A 1 120 ? -0.602 -1.106 5.372 1.00 98.75 120 GLY A C 1
ATOM 920 O O . GLY A 1 120 ? -0.101 -1.083 4.245 1.00 98.75 120 GLY A O 1
ATOM 921 N N . ASN A 1 121 ? 0.013 -1.631 6.435 1.00 98.88 121 ASN A N 1
ATOM 922 C CA . ASN A 1 121 ? 1.306 -2.326 6.438 1.00 98.88 121 ASN A CA 1
ATOM 923 C C . ASN A 1 121 ? 1.204 -3.676 7.164 1.00 98.88 121 ASN A C 1
ATOM 925 O O . ASN A 1 121 ? 0.228 -3.933 7.854 1.00 98.88 121 ASN A O 1
ATOM 929 N N . ASN A 1 122 ? 2.229 -4.524 7.077 1.00 98.88 122 ASN A N 1
ATOM 930 C CA . ASN A 1 122 ? 2.317 -5.787 7.824 1.00 98.88 122 ASN A CA 1
ATOM 931 C C . ASN A 1 122 ? 2.832 -5.655 9.274 1.00 98.88 122 ASN A C 1
ATOM 933 O O . ASN A 1 122 ? 3.073 -6.663 9.940 1.00 98.88 122 ASN A O 1
ATOM 937 N N . ILE A 1 123 ? 3.029 -4.422 9.746 1.00 98.75 123 ILE A N 1
ATOM 938 C CA . ILE A 1 123 ? 3.500 -4.062 11.089 1.00 98.75 123 ILE A CA 1
ATOM 939 C C . ILE A 1 123 ? 2.468 -3.092 11.698 1.00 98.75 123 ILE A C 1
ATOM 941 O O . ILE A 1 123 ? 2.042 -2.178 10.988 1.00 98.75 123 ILE A O 1
ATOM 945 N N . PRO A 1 124 ? 2.062 -3.253 12.976 1.00 98.69 124 PRO A N 1
ATOM 946 C CA . PRO A 1 124 ? 0.934 -2.517 13.572 1.00 98.69 124 PRO A CA 1
ATOM 947 C C . PRO A 1 124 ? 1.219 -1.052 13.928 1.00 98.69 124 PRO A C 1
ATOM 949 O O . PRO A 1 124 ? 0.324 -0.348 14.386 1.00 98.69 124 PRO A O 1
ATOM 952 N N . VAL A 1 125 ? 2.454 -0.594 13.738 1.00 98.81 125 VAL A N 1
ATOM 953 C CA . VAL A 1 125 ? 2.926 0.759 14.063 1.00 98.81 125 VAL A CA 1
ATOM 954 C C . VAL A 1 125 ? 3.720 1.334 12.896 1.00 98.81 125 VAL A C 1
ATOM 956 O O . VAL A 1 125 ? 4.111 0.597 11.991 1.00 98.81 125 VAL A O 1
ATOM 959 N N . PHE A 1 126 ? 4.018 2.629 12.918 1.00 98.56 126 PHE A N 1
ATOM 960 C CA . PHE A 1 126 ? 4.902 3.299 11.961 1.00 98.56 126 PHE A CA 1
ATOM 961 C C . PHE A 1 126 ? 6.179 3.841 12.628 1.00 98.56 126 PHE A C 1
ATOM 963 O O . PHE A 1 126 ? 6.282 3.852 13.851 1.00 98.56 126 PHE A O 1
ATOM 970 N N . PHE A 1 127 ? 7.170 4.255 11.830 1.00 97.75 127 PHE A N 1
ATOM 971 C CA . PHE A 1 127 ? 8.454 4.782 12.327 1.00 97.75 127 PHE A CA 1
ATOM 972 C C . PHE A 1 127 ? 8.365 6.182 12.953 1.00 97.75 127 PHE A C 1
ATOM 974 O O . PHE A 1 127 ? 9.263 6.583 13.682 1.00 97.75 127 PHE A O 1
ATOM 981 N N . ILE A 1 128 ? 7.342 6.959 12.614 1.00 98.62 128 ILE A N 1
ATOM 982 C CA . ILE A 1 128 ? 7.220 8.371 12.988 1.00 98.62 128 ILE A CA 1
ATOM 983 C C . ILE A 1 128 ? 5.795 8.652 13.454 1.00 98.62 128 ILE A C 1
ATOM 985 O O . ILE A 1 128 ? 4.871 7.921 13.091 1.00 98.62 128 ILE A O 1
ATOM 989 N N . GLN A 1 129 ? 5.646 9.706 14.251 1.00 98.62 129 GLN A N 1
ATOM 990 C CA . GLN A 1 129 ? 4.359 10.162 14.783 1.00 98.62 129 GLN A CA 1
ATOM 991 C C . GLN A 1 129 ? 3.683 11.190 13.870 1.00 98.62 129 GLN A C 1
ATOM 993 O O . GLN A 1 129 ? 2.470 11.187 13.749 1.00 98.62 129 GLN A O 1
ATOM 998 N N . ASP A 1 130 ? 4.461 12.053 13.211 1.00 98.75 130 ASP A N 1
ATOM 999 C CA . ASP A 1 130 ? 3.951 13.178 12.421 1.00 98.75 130 ASP A CA 1
ATOM 1000 C C . ASP A 1 130 ? 4.399 13.066 10.958 1.00 98.75 130 ASP A C 1
ATOM 1002 O O . ASP A 1 130 ? 5.567 12.780 10.673 1.00 98.75 130 ASP A O 1
ATOM 1006 N N . ALA A 1 131 ? 3.476 13.312 10.026 1.00 98.69 131 ALA A N 1
ATOM 1007 C CA . ALA A 1 131 ? 3.721 13.226 8.591 1.00 98.69 131 ALA A CA 1
ATOM 1008 C C . ALA A 1 131 ? 4.804 14.185 8.075 1.00 98.69 131 ALA A C 1
ATOM 1010 O O . ALA A 1 131 ? 5.403 13.897 7.037 1.00 98.69 131 ALA A O 1
ATOM 1011 N N . ILE A 1 132 ? 5.108 15.284 8.775 1.00 98.56 132 ILE A N 1
ATOM 1012 C CA . ILE A 1 132 ? 6.171 16.208 8.355 1.00 98.56 132 ILE A CA 1
ATOM 1013 C C . ILE A 1 132 ? 7.548 15.529 8.300 1.00 98.56 132 ILE A C 1
ATOM 1015 O O . ILE A 1 132 ? 8.369 15.896 7.465 1.00 98.56 132 ILE A O 1
ATOM 1019 N N . LYS A 1 133 ? 7.775 14.491 9.121 1.00 98.44 133 LYS A N 1
ATOM 1020 C CA . LYS A 1 133 ? 9.011 13.687 9.126 1.00 98.44 133 LYS A CA 1
ATOM 1021 C C . LYS A 1 133 ? 9.033 12.589 8.062 1.00 98.44 133 LYS A C 1
ATOM 1023 O O . LYS A 1 133 ? 10.023 11.867 7.946 1.00 98.44 133 LYS A O 1
ATOM 1028 N N . PHE A 1 134 ? 7.953 12.409 7.297 1.00 98.69 134 PHE A N 1
ATOM 1029 C CA . PHE A 1 134 ? 7.867 11.336 6.306 1.00 98.69 134 PHE A CA 1
ATOM 1030 C C . PHE A 1 134 ? 8.963 11.435 5.234 1.00 98.69 134 PHE A C 1
ATOM 1032 O O . PHE A 1 134 ? 9.611 10.420 4.974 1.00 98.69 134 PHE A O 1
ATOM 1039 N N . PRO A 1 135 ? 9.260 12.615 4.652 1.00 98.75 135 PRO A N 1
ATOM 1040 C CA . PRO A 1 135 ? 10.396 12.748 3.747 1.00 98.75 135 PRO A CA 1
ATOM 1041 C C . PRO A 1 135 ? 11.724 12.395 4.422 1.00 98.75 135 PRO A C 1
ATOM 1043 O O . PRO A 1 135 ? 12.541 11.722 3.804 1.00 98.75 135 PRO A O 1
ATOM 1046 N N . ASP A 1 136 ? 11.923 12.774 5.688 1.00 98.69 136 ASP A N 1
ATOM 1047 C CA . ASP A 1 136 ? 13.180 12.542 6.407 1.00 98.69 136 ASP A CA 1
ATOM 1048 C C . ASP A 1 136 ? 13.450 11.049 6.623 1.00 98.69 136 ASP A C 1
ATOM 1050 O O . ASP A 1 136 ? 14.520 10.563 6.261 1.00 98.69 136 ASP A O 1
ATOM 1054 N N . VAL A 1 137 ? 12.474 10.290 7.140 1.00 98.38 137 VAL A N 1
ATOM 1055 C CA . VAL A 1 137 ? 12.647 8.840 7.358 1.00 98.38 137 VAL A CA 1
ATOM 1056 C C . VAL A 1 137 ? 12.789 8.078 6.037 1.00 98.38 137 VAL A C 1
ATOM 1058 O O . VAL A 1 137 ? 13.577 7.135 5.943 1.00 98.38 137 VAL A O 1
ATOM 1061 N N . ILE A 1 138 ? 12.069 8.498 4.990 1.00 98.56 138 ILE A N 1
ATOM 1062 C CA . ILE A 1 138 ? 12.175 7.872 3.670 1.00 98.56 138 ILE A CA 1
ATOM 1063 C C . ILE A 1 138 ? 13.517 8.197 3.017 1.00 98.56 138 ILE A C 1
ATOM 1065 O O . ILE A 1 138 ? 14.146 7.284 2.494 1.00 98.56 138 ILE A O 1
ATOM 1069 N N . HIS A 1 139 ? 13.999 9.440 3.071 1.00 98.75 139 HIS A N 1
ATOM 1070 C CA . HIS A 1 139 ? 15.333 9.792 2.577 1.00 98.75 139 HIS A CA 1
ATOM 1071 C C . HIS A 1 139 ? 16.438 9.085 3.364 1.00 98.75 139 HIS A C 1
ATOM 1073 O O . HIS A 1 139 ? 17.415 8.644 2.765 1.00 98.75 139 HIS A O 1
ATOM 1079 N N . ALA A 1 140 ? 16.272 8.931 4.680 1.00 98.38 140 ALA A N 1
ATOM 1080 C CA . ALA A 1 140 ? 17.223 8.222 5.523 1.00 98.38 140 ALA A CA 1
ATOM 1081 C C . ALA A 1 140 ? 17.335 6.735 5.157 1.00 98.38 140 ALA A C 1
ATOM 1083 O O . ALA A 1 140 ? 18.447 6.213 5.157 1.00 98.38 140 ALA A O 1
ATOM 1084 N N . GLY A 1 141 ? 16.214 6.066 4.845 1.00 98.06 141 GLY A N 1
ATOM 1085 C CA . GLY A 1 141 ? 16.175 4.645 4.467 1.00 98.06 141 GLY A CA 1
ATOM 1086 C C . GLY A 1 141 ? 16.339 4.340 2.974 1.00 98.06 141 GLY A C 1
ATOM 1087 O O . GLY A 1 141 ? 16.634 3.205 2.610 1.00 98.06 141 GLY A O 1
ATOM 1088 N N . LYS A 1 142 ? 16.110 5.310 2.086 1.00 98.69 142 LYS A N 1
ATOM 1089 C CA . LYS A 1 142 ? 16.366 5.170 0.644 1.00 98.69 142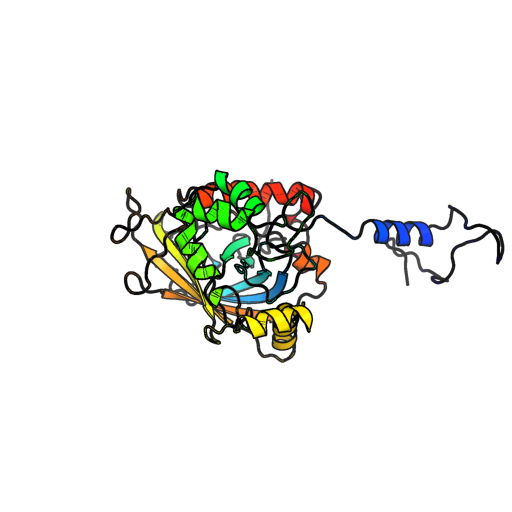 LYS A CA 1
ATOM 1090 C C . LYS A 1 142 ? 17.878 5.118 0.364 1.00 98.69 142 LYS A C 1
ATOM 1092 O O . LYS A 1 142 ? 18.675 5.512 1.216 1.00 98.69 142 LYS A O 1
ATOM 1097 N N . PRO A 1 143 ? 18.285 4.664 -0.840 1.00 98.62 143 PRO A N 1
ATOM 1098 C CA . PRO A 1 143 ? 19.689 4.673 -1.225 1.00 98.62 143 PRO A CA 1
ATOM 1099 C C . PRO A 1 143 ? 20.298 6.073 -1.072 1.00 98.62 143 PRO A C 1
ATOM 1101 O O . PRO A 1 143 ? 19.681 7.068 -1.456 1.00 98.62 143 PRO A O 1
ATOM 1104 N N . HIS A 1 144 ? 21.515 6.149 -0.534 1.00 96.69 144 HIS A N 1
ATOM 1105 C CA . HIS A 1 144 ? 22.163 7.423 -0.242 1.00 96.69 144 HIS A CA 1
ATOM 1106 C C . HIS A 1 144 ? 22.364 8.244 -1.536 1.00 96.69 144 HIS A C 1
ATOM 1108 O O . HIS A 1 144 ? 22.795 7.685 -2.548 1.00 96.69 144 HIS A O 1
ATOM 1114 N N . PRO A 1 145 ? 22.073 9.559 -1.549 1.00 96.44 145 PRO A N 1
ATOM 1115 C CA . PRO A 1 145 ? 21.910 10.326 -2.790 1.00 96.44 145 PRO A CA 1
ATOM 1116 C C . PRO A 1 145 ? 23.201 10.593 -3.577 1.00 96.44 145 PRO A C 1
ATOM 1118 O O . PRO A 1 145 ? 23.134 11.012 -4.729 1.00 96.44 145 PRO A O 1
ATOM 1121 N N . ASP A 1 146 ? 24.380 10.381 -2.989 1.00 95.69 146 ASP A N 1
ATOM 1122 C CA . ASP A 1 146 ? 25.660 10.584 -3.684 1.00 95.69 146 ASP A CA 1
ATOM 1123 C C . ASP A 1 146 ? 25.941 9.502 -4.743 1.00 95.69 146 ASP A C 1
ATOM 1125 O O . ASP A 1 146 ? 26.635 9.760 -5.730 1.00 95.69 146 ASP A O 1
ATOM 1129 N N . ARG A 1 147 ? 25.434 8.284 -4.514 1.00 96.19 147 ARG A N 1
ATOM 1130 C CA . ARG A 1 147 ? 25.757 7.070 -5.279 1.00 96.19 147 ARG A CA 1
ATOM 1131 C C . ARG A 1 147 ? 24.563 6.163 -5.551 1.00 96.19 147 ARG A C 1
ATOM 1133 O O . ARG A 1 147 ? 24.718 5.206 -6.302 1.00 96.19 147 ARG A O 1
ATOM 1140 N N . GLU A 1 148 ? 23.419 6.438 -4.937 1.00 97.94 148 GLU A N 1
ATOM 1141 C CA . GLU A 1 148 ? 22.210 5.614 -4.990 1.00 97.94 148 GLU A CA 1
ATOM 1142 C C . GLU A 1 148 ? 22.443 4.180 -4.466 1.00 97.94 148 GLU A C 1
ATOM 1144 O O . GLU A 1 148 ? 22.018 3.187 -5.054 1.00 97.94 148 GLU A O 1
ATOM 1149 N N . ILE A 1 149 ? 23.137 4.059 -3.324 1.00 98.31 149 ILE A N 1
ATOM 1150 C CA . ILE A 1 149 ? 23.450 2.779 -2.658 1.00 98.31 149 ILE A CA 1
ATOM 1151 C C . ILE A 1 149 ? 23.085 2.858 -1.163 1.00 98.31 149 ILE A C 1
ATOM 1153 O O . ILE A 1 149 ? 23.342 3.894 -0.551 1.00 98.31 149 ILE A O 1
ATOM 1157 N N . PRO A 1 150 ? 22.554 1.782 -0.543 1.00 98.50 150 PRO A N 1
ATOM 1158 C CA . PRO A 1 150 ? 22.196 0.483 -1.127 1.00 98.50 150 PRO A CA 1
ATOM 1159 C C . PRO A 1 150 ? 20.745 0.420 -1.634 1.00 98.50 150 PRO A C 1
ATOM 1161 O O . PRO A 1 150 ? 19.863 1.104 -1.128 1.00 98.50 150 PRO A O 1
ATOM 1164 N N . GLN A 1 151 ? 20.473 -0.456 -2.609 1.00 98.44 151 GLN A N 1
ATOM 1165 C CA . GLN A 1 151 ? 19.107 -0.715 -3.080 1.00 98.44 151 GLN A CA 1
ATOM 1166 C C . GLN A 1 151 ? 18.356 -1.628 -2.097 1.00 98.44 151 GLN A C 1
ATOM 1168 O O . GLN A 1 151 ? 18.824 -2.729 -1.791 1.00 98.44 151 GLN A O 1
ATOM 1173 N N . ALA A 1 152 ? 17.168 -1.181 -1.674 1.00 97.88 152 ALA A N 1
ATOM 1174 C CA . ALA A 1 152 ? 16.201 -1.938 -0.872 1.00 97.88 152 ALA A CA 1
ATOM 1175 C C . ALA A 1 152 ? 16.759 -2.542 0.435 1.00 97.88 152 ALA A C 1
ATOM 1177 O O . ALA A 1 152 ? 16.414 -3.665 0.800 1.00 97.88 152 ALA A O 1
ATOM 1178 N N . GLN A 1 153 ? 17.641 -1.817 1.125 1.00 98.69 153 GLN A N 1
ATOM 1179 C CA . GLN A 1 153 ? 18.246 -2.244 2.386 1.00 98.69 153 GLN A CA 1
ATOM 1180 C C . GLN A 1 153 ? 18.342 -1.048 3.323 1.00 98.69 153 GLN A C 1
ATOM 1182 O O . GLN A 1 153 ? 18.866 -0.024 2.920 1.00 98.69 153 GLN A O 1
ATOM 1187 N N . SER A 1 154 ? 17.926 -1.211 4.577 1.00 98.38 154 SER A N 1
ATOM 1188 C CA . SER A 1 154 ? 18.121 -0.224 5.650 1.00 98.38 154 SER A CA 1
ATOM 1189 C C . SER A 1 154 ? 19.483 -0.358 6.354 1.00 98.38 154 SER A C 1
ATOM 1191 O O . SER A 1 154 ? 19.792 0.357 7.302 1.00 98.38 154 SER A O 1
ATOM 1193 N N . ALA A 1 155 ? 20.328 -1.291 5.907 1.00 98.44 155 ALA A N 1
ATOM 1194 C CA . ALA A 1 155 ? 21.644 -1.576 6.474 1.00 98.44 155 ALA A CA 1
ATOM 1195 C C . ALA A 1 155 ? 22.719 -0.586 5.980 1.00 98.44 155 ALA A C 1
ATOM 1197 O O . ALA A 1 155 ? 23.686 -0.980 5.331 1.00 98.44 155 ALA A O 1
ATOM 1198 N N . HIS A 1 156 ? 22.532 0.703 6.260 1.00 98.62 156 HIS A N 1
ATOM 1199 C CA . HIS A 1 156 ? 23.488 1.768 5.948 1.00 98.62 156 HIS A CA 1
ATOM 1200 C C . HIS A 1 156 ? 23.374 2.936 6.932 1.00 98.62 156 HIS A C 1
ATOM 1202 O O . HIS A 1 156 ? 22.391 3.064 7.664 1.00 98.62 156 HIS A O 1
ATOM 1208 N N . ASP A 1 157 ? 24.400 3.785 6.936 1.00 98.50 157 ASP A N 1
ATOM 1209 C CA . ASP A 1 157 ? 24.627 4.825 7.936 1.00 98.50 157 ASP A CA 1
ATOM 1210 C C . ASP A 1 157 ? 23.451 5.796 8.080 1.00 98.50 157 ASP A C 1
ATOM 1212 O O . ASP A 1 157 ? 23.002 6.018 9.197 1.00 98.50 157 ASP A O 1
ATOM 1216 N N . SER A 1 158 ? 22.897 6.333 6.986 1.00 98.44 158 SER A N 1
ATOM 1217 C CA . SER A 1 158 ? 21.831 7.347 7.072 1.00 98.44 158 SER A CA 1
ATOM 1218 C C . SER A 1 158 ? 20.551 6.838 7.740 1.00 98.44 158 SER A C 1
ATOM 1220 O O . SER A 1 158 ? 19.918 7.585 8.484 1.00 98.44 158 SER A O 1
ATOM 1222 N N . PHE A 1 159 ? 20.178 5.571 7.526 1.00 98.50 159 PHE A N 1
ATOM 1223 C CA . PHE A 1 159 ? 18.999 4.993 8.171 1.00 98.50 159 PHE A CA 1
ATOM 1224 C C . PHE A 1 159 ? 19.220 4.840 9.675 1.00 98.50 159 PHE A C 1
ATOM 1226 O O . PHE A 1 159 ? 18.363 5.214 10.478 1.00 98.50 159 PHE A O 1
ATOM 1233 N N . TRP A 1 160 ? 20.381 4.309 10.065 1.00 98.44 160 TRP A N 1
ATOM 1234 C CA . TRP A 1 160 ? 20.699 4.088 11.473 1.00 98.44 160 TRP A CA 1
ATOM 1235 C C . TRP A 1 160 ? 21.039 5.375 12.222 1.00 98.44 160 TRP A C 1
ATOM 1237 O O . TRP A 1 160 ? 20.751 5.455 13.414 1.00 98.44 160 TRP A O 1
ATOM 1247 N N . ASP A 1 161 ? 21.553 6.397 11.541 1.00 98.44 161 ASP A N 1
ATOM 1248 C CA . ASP A 1 161 ? 21.701 7.745 12.089 1.00 98.44 161 ASP A CA 1
ATOM 1249 C C . ASP A 1 161 ? 20.323 8.317 12.446 1.00 98.44 161 ASP A C 1
ATOM 1251 O O . ASP A 1 161 ? 20.076 8.633 13.613 1.00 98.44 161 ASP A O 1
ATOM 1255 N N . PHE A 1 162 ? 19.370 8.299 11.499 1.00 98.44 162 PHE A N 1
ATOM 1256 C CA . PHE A 1 162 ? 17.986 8.706 11.765 1.00 98.44 162 PHE A CA 1
ATOM 1257 C C . PHE A 1 162 ? 17.391 7.922 12.936 1.00 98.44 162 PHE A C 1
ATOM 1259 O O . PHE A 1 162 ? 16.892 8.533 13.880 1.00 98.44 162 PHE A O 1
ATOM 1266 N N . ALA A 1 163 ? 17.473 6.588 12.913 1.00 97.00 163 ALA A N 1
ATOM 1267 C CA . ALA A 1 163 ? 16.906 5.756 13.969 1.00 97.00 163 ALA A CA 1
ATOM 1268 C C . ALA A 1 163 ? 17.539 6.049 15.342 1.00 97.00 163 ALA A C 1
ATOM 1270 O O . ALA A 1 163 ? 16.834 6.068 16.351 1.00 97.00 163 ALA A O 1
ATOM 1271 N N . SER A 1 164 ? 18.848 6.323 15.397 1.00 97.31 164 SER A N 1
ATOM 1272 C CA . SER A 1 164 ? 19.557 6.619 16.650 1.00 97.31 164 SER A CA 1
ATOM 1273 C C . SER A 1 164 ? 19.171 7.969 17.264 1.00 97.31 164 SER A C 1
ATOM 1275 O O . SER A 1 164 ? 19.191 8.114 18.487 1.00 97.31 164 SER A O 1
ATOM 1277 N N . LEU A 1 165 ? 18.785 8.939 16.429 1.00 98.19 165 LEU A N 1
ATOM 1278 C CA . LEU A 1 165 ? 18.402 10.291 16.842 1.00 98.19 165 LEU A CA 1
ATOM 1279 C C . LEU A 1 165 ? 16.897 10.445 17.120 1.00 98.19 165 LEU A C 1
ATOM 1281 O O . LEU A 1 165 ? 16.492 11.433 17.731 1.00 98.19 165 LEU A O 1
ATOM 1285 N N . HIS A 1 166 ? 16.078 9.475 16.707 1.00 97.81 166 HIS A N 1
ATOM 1286 C CA . HIS A 1 166 ? 14.617 9.525 16.787 1.00 97.81 166 HIS A CA 1
ATOM 1287 C C . HIS A 1 166 ? 14.076 8.348 17.595 1.00 97.81 166 HIS A C 1
ATOM 1289 O O . HIS A 1 166 ? 13.844 7.255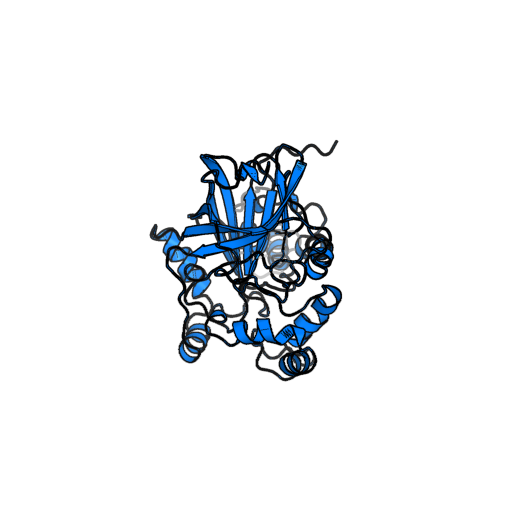 17.070 1.00 97.81 166 HIS A O 1
ATOM 1295 N N . THR A 1 167 ? 13.872 8.555 18.896 1.00 96.44 167 THR A N 1
ATOM 1296 C CA . THR A 1 167 ? 13.415 7.499 19.811 1.00 96.44 167 THR A CA 1
ATOM 1297 C C . THR A 1 167 ? 12.025 6.967 19.463 1.00 96.44 167 THR A C 1
ATOM 1299 O O . THR A 1 167 ? 11.748 5.795 19.716 1.00 96.44 167 THR A O 1
ATOM 1302 N N . GLU A 1 168 ? 11.174 7.766 18.815 1.00 97.31 168 GLU A N 1
ATOM 1303 C CA . GLU A 1 168 ? 9.856 7.350 18.330 1.00 97.31 168 GLU A CA 1
ATOM 1304 C C . GLU A 1 168 ? 9.928 6.221 17.283 1.00 97.31 168 GLU A C 1
ATOM 1306 O O . GLU A 1 168 ? 9.005 5.415 17.168 1.00 97.31 168 GLU A O 1
ATOM 1311 N N . SER A 1 169 ? 11.059 6.097 16.578 1.00 97.44 169 SER A N 1
ATOM 1312 C CA . SER A 1 169 ? 11.264 5.098 15.521 1.00 97.44 169 SER A CA 1
ATOM 1313 C C . SER A 1 169 ? 11.569 3.692 16.032 1.00 97.44 169 SER A C 1
ATOM 1315 O O . SER A 1 169 ? 11.427 2.711 15.295 1.00 97.44 169 SER A O 1
ATOM 1317 N N . GLN A 1 170 ? 11.951 3.574 17.305 1.00 97.81 170 GLN A N 1
ATOM 1318 C CA . GLN A 1 170 ? 12.510 2.349 17.870 1.00 97.81 170 GLN A CA 1
ATOM 1319 C C . GLN A 1 170 ? 11.512 1.191 17.866 1.00 97.81 170 GLN A C 1
ATOM 1321 O O . GLN A 1 170 ? 11.888 0.056 17.578 1.00 97.81 170 GLN A O 1
ATOM 1326 N N . HIS A 1 171 ? 10.226 1.462 18.114 1.00 98.56 171 HIS A N 1
ATOM 1327 C CA . HIS A 1 171 ? 9.215 0.407 18.124 1.00 98.56 171 HIS A CA 1
ATOM 1328 C C . HIS A 1 171 ? 9.098 -0.256 16.747 1.00 98.56 171 HIS A C 1
ATOM 1330 O O . HIS A 1 171 ? 9.207 -1.476 16.640 1.00 98.56 171 HIS A O 1
ATOM 1336 N N . HIS A 1 172 ? 8.966 0.531 15.677 1.00 98.62 172 HIS A N 1
ATOM 1337 C CA . HIS A 1 172 ? 8.913 -0.017 14.324 1.00 98.62 172 HIS A CA 1
ATOM 1338 C C . HIS A 1 172 ? 10.246 -0.653 13.906 1.00 98.62 172 HIS A C 1
ATOM 1340 O O . HIS A 1 172 ? 10.242 -1.702 13.262 1.00 98.62 172 HIS A O 1
ATOM 1346 N N . ALA A 1 173 ? 11.386 -0.077 14.303 1.00 98.06 173 ALA A N 1
ATOM 1347 C CA . ALA A 1 173 ? 12.698 -0.659 14.028 1.00 98.06 173 ALA A CA 1
ATOM 1348 C C . ALA A 1 173 ? 12.829 -2.078 14.612 1.00 98.06 173 ALA A C 1
ATOM 1350 O O . ALA A 1 173 ? 13.308 -2.974 13.920 1.00 98.06 173 ALA A O 1
ATOM 1351 N N . ILE A 1 174 ? 12.322 -2.322 15.827 1.00 98.38 174 ILE A N 1
ATOM 1352 C CA . ILE A 1 174 ? 12.290 -3.662 16.438 1.00 98.38 174 ILE A CA 1
ATOM 1353 C C . ILE A 1 174 ? 11.469 -4.638 15.582 1.00 98.38 174 ILE A C 1
ATOM 1355 O O . ILE A 1 174 ? 11.933 -5.742 15.291 1.00 98.38 174 ILE A O 1
ATOM 1359 N N . TRP A 1 175 ? 10.282 -4.230 15.119 1.00 98.75 175 TRP A N 1
ATOM 1360 C CA . TRP A 1 175 ? 9.464 -5.054 14.222 1.00 98.75 175 TRP A CA 1
ATOM 1361 C C . TRP A 1 175 ? 10.181 -5.358 12.901 1.00 98.75 175 TRP A C 1
ATOM 1363 O O . TRP A 1 175 ? 10.213 -6.513 12.475 1.00 98.75 175 TRP A O 1
ATOM 1373 N N . ASN A 1 176 ? 10.796 -4.354 12.275 1.00 97.75 176 ASN A N 1
ATOM 1374 C CA . ASN A 1 176 ? 11.518 -4.495 11.009 1.00 97.75 176 ASN A CA 1
ATOM 1375 C C . ASN A 1 176 ? 12.765 -5.399 11.141 1.00 97.75 176 ASN A C 1
ATOM 1377 O O . ASN A 1 176 ? 13.073 -6.178 10.234 1.00 97.75 176 ASN A O 1
ATOM 1381 N N . MET A 1 177 ? 13.457 -5.346 12.286 1.00 98.56 177 MET A N 1
ATOM 1382 C CA . MET A 1 177 ? 14.605 -6.210 12.594 1.00 98.56 177 MET A CA 1
ATOM 1383 C C . MET A 1 177 ? 14.210 -7.640 12.983 1.00 98.56 177 MET A C 1
ATOM 1385 O O . MET A 1 177 ? 15.019 -8.553 12.828 1.00 98.56 177 MET A O 1
ATOM 1389 N N . SER A 1 178 ? 12.973 -7.867 13.428 1.00 98.81 178 SER A N 1
ATOM 1390 C CA . SER A 1 178 ? 12.432 -9.218 13.618 1.00 98.81 178 SER A CA 1
ATOM 1391 C C . SER A 1 178 ? 12.141 -9.915 12.283 1.00 98.81 178 SER A C 1
ATOM 1393 O O . SER A 1 178 ? 12.170 -9.300 11.212 1.00 98.81 178 SER A O 1
ATOM 1395 N N . ASP A 1 179 ? 11.774 -11.193 12.320 1.00 98.81 179 ASP A N 1
ATOM 1396 C CA . ASP A 1 179 ? 11.418 -11.934 11.105 1.00 98.81 179 ASP A CA 1
ATOM 1397 C C . ASP A 1 179 ? 10.115 -11.433 10.446 1.00 98.81 179 ASP A C 1
ATOM 1399 O O . ASP A 1 179 ? 9.820 -11.772 9.300 1.00 98.81 179 ASP A O 1
ATOM 1403 N N . ARG A 1 180 ? 9.360 -10.528 11.088 1.00 98.81 180 ARG A N 1
ATOM 1404 C CA . ARG A 1 180 ? 8.243 -9.801 10.449 1.00 98.81 180 ARG A CA 1
ATOM 1405 C C . AR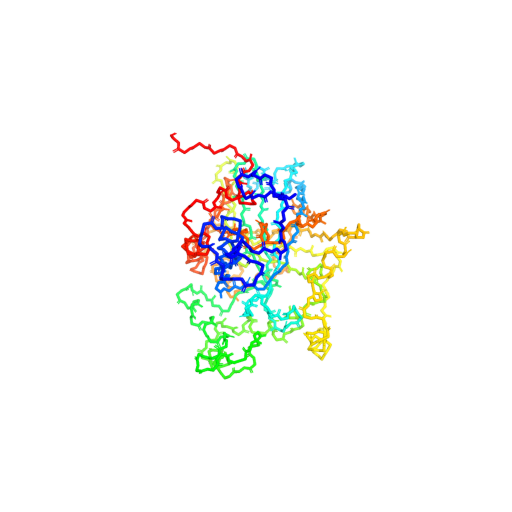G A 1 180 ? 8.689 -8.964 9.244 1.00 98.81 180 ARG A C 1
ATOM 1407 O O . ARG A 1 180 ? 7.884 -8.733 8.343 1.00 98.81 180 ARG A O 1
ATOM 1414 N N . GLY A 1 181 ? 9.958 -8.548 9.199 1.00 98.75 181 GLY A N 1
ATOM 1415 C CA . GLY A 1 181 ? 10.549 -7.843 8.058 1.00 98.75 181 GLY A CA 1
ATOM 1416 C C . GLY A 1 181 ? 10.870 -8.735 6.849 1.00 98.75 181 GLY A C 1
ATOM 1417 O O . GLY A 1 181 ? 11.195 -8.215 5.781 1.00 98.75 181 GLY A O 1
ATOM 1418 N N . ILE A 1 182 ? 10.783 -10.062 6.990 1.00 98.88 182 ILE A N 1
ATOM 1419 C CA . ILE A 1 182 ? 11.116 -11.056 5.955 1.00 98.88 182 ILE A CA 1
ATOM 1420 C C . ILE A 1 182 ? 10.043 -12.161 5.886 1.00 98.88 182 ILE A C 1
ATOM 1422 O O . ILE A 1 182 ? 10.327 -13.329 6.157 1.00 98.88 182 ILE A O 1
ATOM 1426 N N . PRO A 1 183 ? 8.783 -11.820 5.551 1.00 98.88 183 PRO A N 1
ATOM 1427 C CA . PRO A 1 183 ? 7.701 -12.803 5.490 1.00 98.88 183 PRO A CA 1
ATOM 1428 C C . PRO A 1 183 ? 8.010 -13.911 4.475 1.00 98.88 183 PRO A C 1
ATOM 1430 O O . PRO A 1 183 ? 8.692 -13.671 3.484 1.00 98.88 183 PRO A O 1
ATOM 1433 N N . ARG A 1 184 ? 7.477 -15.118 4.704 1.00 98.81 184 ARG A N 1
ATOM 1434 C CA . ARG A 1 184 ? 7.629 -16.271 3.796 1.00 98.81 184 ARG A CA 1
ATOM 1435 C C . ARG A 1 184 ? 6.841 -16.088 2.502 1.00 98.81 184 ARG A C 1
ATOM 1437 O O . ARG A 1 184 ? 7.201 -16.630 1.459 1.00 98.81 184 ARG A O 1
ATOM 1444 N N . SER A 1 185 ? 5.709 -15.413 2.602 1.00 98.88 185 SER A N 1
ATOM 1445 C CA . SER A 1 185 ? 4.783 -15.118 1.520 1.00 98.88 185 SER A CA 1
ATOM 1446 C C . SER A 1 185 ? 3.934 -13.926 1.944 1.00 98.88 185 SER A C 1
ATOM 1448 O O . SER A 1 185 ? 3.679 -13.738 3.136 1.00 98.88 185 SER A O 1
ATOM 1450 N N . TYR A 1 186 ? 3.406 -13.164 0.982 1.00 98.94 186 TYR A N 1
ATOM 1451 C CA . TYR A 1 186 ? 2.333 -12.213 1.285 1.00 98.94 186 TYR A CA 1
ATOM 1452 C C . TYR A 1 186 ? 1.145 -12.908 1.964 1.00 98.94 186 TYR A C 1
ATOM 1454 O O . TYR A 1 186 ? 0.511 -12.322 2.831 1.00 98.94 186 TYR A O 1
ATOM 1462 N N . ARG A 1 187 ? 0.891 -14.183 1.638 1.00 98.81 187 ARG A N 1
ATOM 1463 C CA . ARG A 1 187 ? -0.219 -15.000 2.154 1.00 98.81 187 ARG A CA 1
ATOM 1464 C C . ARG A 1 187 ? -0.085 -15.381 3.633 1.00 98.81 187 ARG A C 1
ATOM 1466 O O . ARG A 1 187 ? -1.048 -15.864 4.218 1.00 98.81 187 ARG A O 1
ATOM 1473 N N . THR A 1 188 ? 1.093 -15.186 4.227 1.00 98.81 188 THR A N 1
ATOM 1474 C CA . THR A 1 188 ? 1.420 -15.593 5.604 1.00 98.81 188 THR A CA 1
ATOM 1475 C C . THR A 1 188 ? 1.900 -14.421 6.459 1.00 98.81 188 THR A C 1
ATOM 1477 O O . THR A 1 188 ? 2.716 -14.597 7.365 1.00 98.81 188 THR A O 1
ATOM 1480 N N . MET A 1 189 ? 1.445 -13.206 6.151 1.00 98.88 189 MET A N 1
ATOM 1481 C CA . MET A 1 189 ? 1.691 -12.020 6.968 1.00 98.88 189 MET A CA 1
ATOM 1482 C C . MET A 1 189 ? 0.368 -11.378 7.384 1.00 98.88 189 MET A C 1
ATOM 1484 O O . MET A 1 189 ? -0.617 -11.408 6.642 1.00 98.88 189 MET A O 1
ATOM 1488 N N . GLU A 1 190 ? 0.362 -10.793 8.577 1.00 98.94 190 GLU A N 1
ATOM 1489 C CA . GLU A 1 190 ? -0.722 -9.914 9.010 1.00 98.94 190 GLU A CA 1
ATOM 1490 C C . GLU A 1 190 ? -0.710 -8.599 8.231 1.00 98.94 190 GLU A C 1
ATOM 1492 O O . GLU A 1 190 ? 0.265 -8.256 7.558 1.00 98.94 190 GLU A O 1
ATOM 1497 N N . GLY A 1 191 ? -1.807 -7.860 8.334 1.00 98.94 191 GLY A N 1
ATOM 1498 C CA . GLY A 1 191 ? -1.923 -6.490 7.856 1.00 98.94 191 GLY A CA 1
ATOM 1499 C C . GLY A 1 191 ? -2.584 -5.615 8.911 1.00 98.94 191 GLY A C 1
ATOM 1500 O O . GLY A 1 191 ? -3.378 -6.093 9.711 1.00 98.94 191 GLY A O 1
ATOM 1501 N N . PHE A 1 192 ? -2.267 -4.329 8.908 1.00 98.94 192 PHE A N 1
ATOM 1502 C CA . PHE A 1 192 ? -2.736 -3.374 9.900 1.00 98.94 192 PHE A CA 1
ATOM 1503 C C . PHE A 1 192 ? -2.991 -2.031 9.232 1.00 98.94 192 PHE A C 1
ATOM 1505 O O . PHE A 1 192 ? -2.155 -1.549 8.465 1.00 98.94 192 PHE A O 1
ATOM 1512 N N . GLY A 1 193 ? -4.111 -1.392 9.568 1.00 98.69 193 GLY A N 1
ATOM 1513 C CA . GLY A 1 193 ? -4.369 -0.002 9.178 1.00 98.69 193 GLY A CA 1
ATOM 1514 C C . GLY A 1 193 ? -3.403 0.996 9.832 1.00 98.69 193 GLY A C 1
ATOM 1515 O O . GLY A 1 193 ? -3.260 2.110 9.332 1.00 98.69 193 GLY A O 1
ATOM 1516 N N . VAL A 1 194 ? -2.717 0.570 10.905 1.00 98.69 194 VAL A N 1
ATOM 1517 C CA . VAL A 1 194 ? -1.831 1.345 11.795 1.00 98.69 194 VAL A CA 1
ATOM 1518 C C . VAL A 1 194 ? -2.584 2.420 12.575 1.00 98.69 194 VAL A C 1
ATOM 1520 O O . VAL A 1 194 ? -2.643 2.369 13.805 1.00 98.69 194 VAL A O 1
ATOM 1523 N N . HIS A 1 195 ? -3.192 3.360 11.863 1.00 98.88 195 HIS A N 1
ATOM 1524 C CA . HIS A 1 195 ? -3.937 4.469 12.439 1.00 98.88 195 HIS A CA 1
ATOM 1525 C C . HIS A 1 195 ? -5.193 3.998 13.157 1.00 98.88 195 HIS A C 1
ATOM 1527 O O . HIS A 1 195 ? -5.791 2.973 12.808 1.00 98.88 195 HIS A O 1
ATOM 1533 N N . THR A 1 196 ? -5.609 4.802 14.126 1.00 98.88 196 THR A N 1
ATOM 1534 C CA . THR A 1 196 ? -6.974 4.743 14.633 1.00 9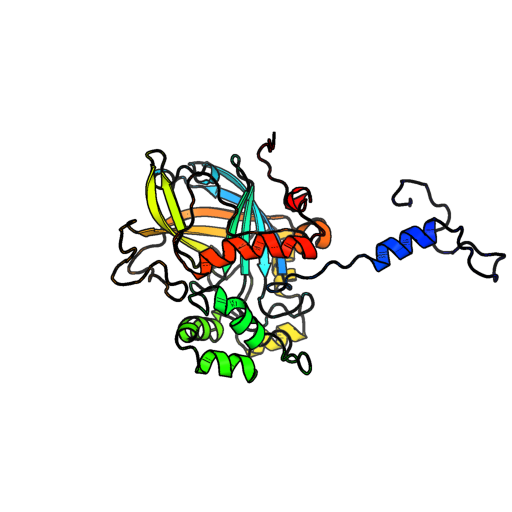8.88 196 THR A CA 1
ATOM 1535 C C . THR A 1 196 ? -7.882 5.493 13.662 1.00 98.88 196 THR A C 1
ATOM 1537 O O . THR A 1 196 ? -7.593 6.621 13.272 1.00 98.88 196 THR A O 1
ATOM 1540 N N . PHE A 1 197 ? -8.975 4.862 13.259 1.00 98.88 197 PHE A N 1
ATOM 1541 C CA . PHE A 1 197 ? -10.045 5.447 12.454 1.00 98.88 197 PHE A CA 1
ATOM 1542 C C . PHE A 1 197 ? -11.297 5.598 13.310 1.00 98.88 197 PHE A C 1
ATOM 1544 O O . PHE A 1 197 ? -11.392 5.026 14.396 1.00 98.88 197 PHE A O 1
ATOM 1551 N N . ARG A 1 198 ? -12.282 6.332 12.806 1.00 98.75 198 ARG A N 1
ATOM 1552 C CA . ARG A 1 198 ? -13.591 6.456 13.435 1.00 98.75 198 ARG A CA 1
ATOM 1553 C C . ARG A 1 198 ? -14.629 5.700 12.623 1.00 98.75 198 ARG A C 1
ATOM 1555 O O . ARG A 1 198 ? -14.719 5.868 11.410 1.00 98.75 198 ARG A O 1
ATOM 1562 N N . LEU A 1 199 ? -15.427 4.880 13.292 1.00 98.81 199 LEU A N 1
ATOM 1563 C CA . LEU A 1 199 ? -16.661 4.336 12.744 1.00 98.81 199 LEU A CA 1
ATOM 1564 C C . LEU A 1 199 ? -17.839 5.178 13.220 1.00 98.81 199 LEU A C 1
ATOM 1566 O O . LEU A 1 199 ? -17.855 5.623 14.366 1.00 98.81 199 LEU A O 1
ATOM 1570 N N . VAL A 1 200 ? -18.806 5.396 12.330 1.00 98.81 200 VAL A N 1
ATOM 1571 C CA . VAL A 1 200 ? -20.032 6.151 12.613 1.00 98.81 200 VAL A CA 1
ATOM 1572 C C . VAL A 1 200 ? -21.236 5.289 12.270 1.00 98.81 200 VAL A C 1
ATOM 1574 O O . VAL A 1 200 ? -21.416 4.902 11.108 1.00 98.81 200 VAL A O 1
ATOM 1577 N N . ASN A 1 201 ? -22.067 4.985 13.263 1.00 98.44 201 ASN A N 1
A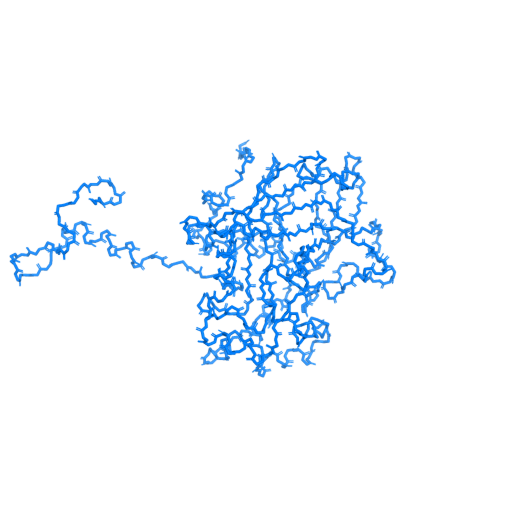TOM 1578 C CA . ASN A 1 201 ? -23.240 4.139 13.074 1.00 98.44 201 ASN A CA 1
ATOM 1579 C C . ASN A 1 201 ? -24.431 4.915 12.471 1.00 98.44 201 ASN A C 1
ATOM 1581 O O . ASN A 1 201 ? -24.356 6.110 12.177 1.00 98.44 201 ASN A O 1
ATOM 1585 N N . ALA A 1 202 ? -25.557 4.229 12.258 1.00 97.88 202 ALA A N 1
ATOM 1586 C CA . ALA A 1 202 ? -26.756 4.834 11.673 1.00 97.88 202 ALA A CA 1
ATOM 1587 C C . ALA A 1 202 ? -27.397 5.928 12.555 1.00 97.88 202 ALA A C 1
ATOM 1589 O O . ALA A 1 202 ? -28.072 6.808 12.023 1.00 97.88 202 ALA A O 1
ATOM 1590 N N . ALA A 1 203 ? -27.176 5.889 13.875 1.00 98.12 203 ALA A N 1
ATOM 1591 C CA . ALA A 1 203 ? -27.638 6.903 14.823 1.00 98.12 203 ALA A CA 1
ATOM 1592 C C . ALA A 1 203 ? -26.687 8.114 14.920 1.00 98.12 203 ALA A C 1
ATOM 1594 O O . ALA A 1 203 ? -27.032 9.107 15.557 1.00 98.12 203 ALA A O 1
ATOM 1595 N N . GLY A 1 204 ? -25.521 8.059 14.266 1.00 98.06 204 GLY A N 1
ATOM 1596 C CA . GLY A 1 204 ? -24.487 9.092 14.343 1.00 98.06 204 GLY A CA 1
ATOM 1597 C C . GLY A 1 204 ? -23.559 8.954 15.552 1.00 98.06 204 GLY A C 1
ATOM 1598 O O . GLY A 1 204 ? -22.751 9.847 15.786 1.00 98.06 204 GLY A O 1
ATOM 1599 N N . GLU A 1 205 ? -23.660 7.861 16.311 1.00 98.44 205 GLU A N 1
ATOM 1600 C CA . GLU A 1 205 ? -22.733 7.552 17.401 1.00 98.44 205 GLU A CA 1
ATOM 1601 C C . GLU A 1 205 ? -21.410 7.052 16.826 1.00 98.44 205 GLU A C 1
ATOM 1603 O O . GLU A 1 205 ? -21.369 6.439 15.751 1.00 98.44 205 GLU A O 1
ATOM 1608 N N . THR A 1 206 ? -20.328 7.314 17.552 1.00 98.50 206 THR A N 1
ATOM 1609 C CA . THR A 1 206 ? -18.972 7.077 17.074 1.00 98.50 206 THR A CA 1
ATOM 1610 C C . THR A 1 206 ? -18.235 6.053 17.929 1.00 98.50 206 THR A C 1
ATOM 1612 O O . THR A 1 206 ? -18.492 5.874 19.121 1.00 98.50 206 THR A O 1
ATOM 1615 N N . SER A 1 207 ? -17.317 5.328 17.301 1.00 98.69 207 SER A N 1
ATOM 1616 C CA . SER A 1 207 ? -16.370 4.438 17.976 1.00 98.69 207 SER A CA 1
ATOM 1617 C C . SER A 1 207 ? -15.023 4.520 17.281 1.00 98.69 207 SER A C 1
ATOM 1619 O O . SER A 1 207 ? -14.957 4.604 16.053 1.00 98.69 207 SER A O 1
ATOM 1621 N N . LEU A 1 208 ? -13.947 4.486 18.055 1.00 98.81 208 LEU A N 1
ATOM 1622 C CA . LEU A 1 208 ? -12.595 4.459 17.515 1.00 98.81 208 LEU A CA 1
ATOM 1623 C C . LEU A 1 208 ? -12.196 3.018 17.211 1.00 98.81 208 LEU A C 1
ATOM 1625 O O . LEU A 1 208 ? -12.524 2.109 17.971 1.00 98.81 208 LEU A O 1
ATOM 1629 N N . VAL A 1 209 ? -11.499 2.790 16.099 1.00 98.88 209 VAL A N 1
ATOM 1630 C CA . VAL A 1 209 ? -11.096 1.443 15.682 1.00 98.88 209 VAL A CA 1
ATOM 1631 C C . VAL A 1 209 ? -9.698 1.391 15.091 1.00 98.88 209 VAL A C 1
ATOM 1633 O O . VAL A 1 209 ? -9.258 2.317 14.415 1.00 98.88 209 VAL A O 1
ATOM 1636 N N . LYS A 1 210 ? -9.024 0.252 15.263 1.00 98.88 210 LYS A N 1
ATOM 1637 C CA . LYS A 1 210 ? -7.842 -0.125 14.471 1.00 98.88 210 LYS A CA 1
ATOM 1638 C C . LYS A 1 210 ? -8.182 -1.354 13.632 1.00 98.88 210 LYS A C 1
ATOM 1640 O O . LYS A 1 210 ? -8.716 -2.327 14.161 1.00 98.88 210 LYS A O 1
ATOM 1645 N N . PHE A 1 211 ? -7.875 -1.314 12.335 1.00 98.94 211 PHE A N 1
ATOM 1646 C CA . PHE A 1 211 ? -8.120 -2.420 11.399 1.00 98.94 211 PHE A CA 1
ATOM 1647 C C . PHE A 1 211 ? -6.965 -3.425 11.372 1.00 98.94 211 PHE A C 1
ATOM 1649 O O . PHE A 1 211 ? -5.796 -3.031 11.361 1.00 98.94 211 PHE A O 1
ATOM 1656 N N . HIS A 1 212 ? -7.311 -4.708 11.261 1.00 98.94 212 HIS A N 1
ATOM 1657 C CA . HIS A 1 212 ? -6.398 -5.851 11.236 1.00 98.94 212 HIS A CA 1
ATOM 1658 C C . HIS A 1 212 ? -6.758 -6.819 10.107 1.00 98.94 212 HIS A C 1
ATOM 1660 O O . HIS A 1 212 ? -7.927 -7.095 9.872 1.00 98.94 212 HIS A O 1
ATOM 1666 N N . TRP A 1 213 ? -5.757 -7.401 9.460 1.00 98.94 213 TRP A N 1
ATOM 1667 C CA . TRP A 1 213 ? -5.892 -8.543 8.561 1.00 98.94 213 TRP A CA 1
ATOM 1668 C C . TRP A 1 213 ? -5.180 -9.738 9.176 1.00 98.94 213 TRP A C 1
ATOM 1670 O O . TRP A 1 213 ? -3.961 -9.708 9.360 1.00 98.94 213 TRP A O 1
ATOM 1680 N N . LYS A 1 214 ? -5.928 -10.802 9.457 1.00 98.88 214 LYS A N 1
ATOM 1681 C CA . LYS A 1 214 ? -5.407 -12.044 10.031 1.00 98.88 214 LYS A CA 1
ATOM 1682 C C . LYS A 1 214 ? -5.314 -13.110 8.930 1.00 98.88 214 LYS A C 1
ATOM 1684 O O . LYS A 1 214 ? -6.353 -13.505 8.400 1.00 98.88 214 LYS A O 1
ATOM 1689 N N . PRO A 1 215 ? -4.108 -13.554 8.524 1.00 98.81 215 PRO A N 1
ATOM 1690 C CA . PRO A 1 215 ? -3.953 -14.536 7.456 1.00 98.81 215 PRO A CA 1
ATOM 1691 C C . PRO A 1 215 ? -4.436 -15.906 7.930 1.00 98.81 215 PRO A C 1
ATOM 1693 O O . PRO A 1 215 ? -3.974 -16.415 8.953 1.00 98.81 215 PRO A O 1
ATOM 1696 N N . ARG A 1 216 ? -5.305 -16.559 7.156 1.00 98.56 216 ARG A N 1
ATOM 1697 C CA . ARG A 1 216 ? -5.791 -17.906 7.509 1.00 98.56 216 ARG A CA 1
ATOM 1698 C C . ARG A 1 216 ? -4.724 -18.990 7.412 1.00 98.56 216 ARG A C 1
ATOM 1700 O O . ARG A 1 216 ? -4.848 -20.033 8.044 1.00 98.56 216 ARG A O 1
ATOM 1707 N N . LEU A 1 217 ? -3.663 -18.733 6.649 1.00 98.25 217 LEU A N 1
ATOM 1708 C CA . LEU A 1 217 ? -2.499 -19.615 6.556 1.00 98.25 217 LEU A CA 1
ATOM 1709 C C . LEU A 1 217 ? -1.524 -19.452 7.731 1.00 98.25 217 LEU A C 1
ATOM 1711 O O . LEU A 1 217 ? -0.488 -20.106 7.736 1.00 98.25 217 LEU A O 1
ATOM 1715 N N . GLY A 1 218 ? -1.835 -18.596 8.709 1.00 98.44 218 GLY A N 1
ATOM 1716 C CA . GLY A 1 218 ? -0.945 -18.296 9.823 1.00 98.44 218 GLY A CA 1
ATOM 1717 C C . GLY A 1 218 ? 0.169 -17.317 9.456 1.00 98.44 218 GLY A C 1
ATOM 1718 O O . GLY A 1 218 ? 0.274 -16.834 8.326 1.00 98.44 218 GLY A O 1
ATOM 1719 N N . VAL A 1 219 ? 0.993 -16.991 10.451 1.00 98.75 219 VAL A N 1
ATOM 1720 C CA . VAL A 1 219 ? 2.091 -16.030 10.317 1.00 98.75 219 VAL A CA 1
ATOM 1721 C C . VAL A 1 219 ? 3.409 -16.785 10.208 1.00 98.75 219 VAL A C 1
ATOM 1723 O O . VAL A 1 219 ? 3.839 -17.436 11.159 1.00 98.75 219 VAL A O 1
ATOM 1726 N N . HIS A 1 220 ? 4.048 -16.688 9.044 1.00 98.69 220 HIS A N 1
ATOM 1727 C CA . HIS A 1 220 ? 5.290 -17.391 8.734 1.00 98.69 220 HIS A CA 1
ATOM 1728 C C . HIS A 1 220 ? 6.281 -16.466 8.033 1.00 98.69 220 HIS A C 1
ATOM 1730 O O . HIS A 1 220 ? 5.919 -15.711 7.124 1.00 98.69 220 HIS A O 1
ATOM 1736 N N . SER A 1 221 ? 7.546 -16.598 8.417 1.00 98.88 221 SER A N 1
ATOM 1737 C CA . SER A 1 221 ? 8.661 -15.807 7.907 1.00 98.88 221 SER A CA 1
ATOM 1738 C C . SER A 1 221 ? 9.819 -16.693 7.463 1.00 98.88 221 SER A C 1
ATOM 1740 O O . SER A 1 221 ? 9.901 -17.858 7.852 1.00 98.88 221 SER A O 1
ATOM 1742 N N . LEU A 1 222 ? 10.684 -16.132 6.623 1.00 98.81 222 LEU A N 1
ATOM 1743 C CA . LEU A 1 222 ? 11.992 -16.692 6.295 1.00 98.81 222 LEU A CA 1
ATOM 1744 C C . LEU A 1 222 ? 12.966 -16.434 7.449 1.00 98.81 222 LEU A C 1
ATOM 1746 O O . LEU A 1 222 ? 12.717 -15.577 8.299 1.00 98.81 222 LEU A O 1
ATOM 1750 N N . THR A 1 223 ? 14.115 -17.105 7.422 1.00 98.69 223 THR A N 1
ATOM 1751 C CA . THR A 1 223 ? 15.306 -16.629 8.140 1.00 98.69 223 THR A CA 1
ATOM 1752 C C . THR A 1 223 ? 16.104 -15.662 7.265 1.00 98.69 223 THR A C 1
ATOM 1754 O O . THR A 1 223 ? 15.916 -15.594 6.048 1.00 98.69 223 THR A O 1
ATOM 1757 N N . TRP A 1 224 ? 17.000 -14.874 7.865 1.00 98.75 224 TRP A N 1
ATOM 1758 C CA . TRP A 1 224 ? 17.699 -13.809 7.141 1.00 98.75 224 TRP A CA 1
ATOM 1759 C C . TRP A 1 224 ? 18.583 -14.323 5.995 1.00 98.75 224 TRP A C 1
ATOM 1761 O O . TRP A 1 224 ? 18.546 -13.769 4.895 1.00 98.75 224 TRP A O 1
ATOM 1771 N N . GLU A 1 225 ? 19.339 -15.396 6.219 1.00 98.56 225 GLU A N 1
ATOM 1772 C CA . GLU A 1 225 ? 20.206 -15.995 5.203 1.00 98.56 225 GLU A CA 1
ATOM 1773 C C . GLU A 1 225 ? 19.388 -16.536 4.024 1.00 98.56 225 GLU A C 1
ATOM 1775 O O . GLU A 1 225 ? 19.740 -16.307 2.867 1.00 98.56 225 GLU A O 1
ATOM 1780 N N . GLU A 1 226 ? 18.265 -17.205 4.307 1.00 98.75 226 GLU A N 1
ATOM 1781 C CA . GLU A 1 226 ? 17.342 -17.696 3.281 1.00 98.75 226 GLU A CA 1
ATOM 1782 C C . GLU A 1 226 ? 16.744 -16.535 2.481 1.00 98.75 226 GLU A C 1
ATOM 1784 O O . GLU A 1 226 ? 16.749 -16.569 1.252 1.00 98.75 226 GLU A O 1
ATOM 1789 N N . ALA A 1 227 ? 16.292 -15.480 3.161 1.00 98.88 227 ALA A N 1
ATOM 1790 C CA . ALA A 1 227 ? 15.717 -14.294 2.537 1.00 98.88 227 ALA A CA 1
ATOM 1791 C C . ALA A 1 227 ? 16.697 -13.610 1.570 1.00 98.88 227 ALA A C 1
ATOM 1793 O O . ALA A 1 227 ? 16.311 -13.239 0.455 1.00 98.88 227 ALA A O 1
ATOM 1794 N N . GLN A 1 228 ? 17.971 -13.495 1.960 1.00 98.69 228 GLN A N 1
ATOM 1795 C CA . GLN A 1 228 ? 19.025 -12.923 1.123 1.00 98.69 228 GLN A CA 1
ATOM 1796 C C . GLN A 1 228 ? 19.373 -13.826 -0.073 1.00 98.69 228 GLN A C 1
ATOM 1798 O O . GLN A 1 228 ? 19.535 -13.326 -1.187 1.00 98.69 228 GLN A O 1
ATOM 1803 N N . ILE A 1 229 ? 19.454 -15.146 0.125 1.00 98.75 229 ILE A N 1
ATOM 1804 C CA . ILE A 1 229 ? 19.694 -16.104 -0.967 1.00 98.75 229 ILE A CA 1
ATOM 1805 C C . ILE A 1 229 ? 18.529 -16.080 -1.963 1.00 98.75 229 ILE A C 1
ATOM 1807 O O . ILE A 1 229 ? 18.759 -15.989 -3.170 1.00 98.75 229 ILE A O 1
ATOM 1811 N N . ALA A 1 230 ? 17.287 -16.104 -1.472 1.00 98.50 230 ALA A N 1
ATOM 1812 C CA . ALA A 1 230 ? 16.087 -16.027 -2.299 1.00 98.50 230 ALA A CA 1
ATOM 1813 C C . ALA A 1 230 ? 16.063 -14.737 -3.130 1.00 98.50 230 ALA A C 1
ATOM 1815 O O . ALA A 1 230 ? 15.794 -14.800 -4.325 1.00 98.50 230 ALA A O 1
ATOM 1816 N N . ALA A 1 231 ? 16.460 -13.598 -2.551 1.00 98.31 231 ALA A N 1
ATOM 1817 C CA . ALA A 1 231 ? 16.515 -12.319 -3.261 1.00 98.31 231 ALA A CA 1
ATOM 1818 C C . ALA A 1 231 ? 17.476 -12.339 -4.464 1.00 98.31 231 ALA A C 1
ATOM 1820 O O . ALA A 1 231 ? 17.253 -11.618 -5.435 1.00 98.31 231 ALA A O 1
ATOM 1821 N N . GLY A 1 232 ? 18.539 -13.150 -4.405 1.00 98.31 232 GLY A N 1
ATOM 1822 C CA . GLY A 1 232 ? 19.474 -13.344 -5.514 1.00 98.31 232 GLY A CA 1
ATOM 1823 C C . GLY A 1 232 ? 19.028 -14.403 -6.526 1.00 98.31 232 GLY A C 1
ATOM 1824 O O . GLY A 1 232 ? 19.267 -14.236 -7.720 1.00 98.31 232 GLY A O 1
ATOM 1825 N N . MET A 1 233 ? 18.395 -15.486 -6.064 1.00 98.56 233 MET A N 1
ATOM 1826 C CA . MET A 1 233 ? 18.011 -16.626 -6.911 1.00 98.56 233 MET A CA 1
ATOM 1827 C C . MET A 1 233 ? 16.668 -16.428 -7.625 1.00 98.56 233 MET A C 1
ATOM 1829 O O . MET A 1 233 ? 16.523 -16.837 -8.774 1.00 98.56 233 MET A O 1
ATOM 1833 N N . ASP A 1 234 ? 15.698 -15.799 -6.961 1.00 98.69 234 ASP A N 1
ATOM 1834 C CA . ASP A 1 234 ? 14.398 -15.422 -7.520 1.00 98.69 234 ASP A CA 1
ATOM 1835 C C . ASP A 1 234 ? 13.947 -14.078 -6.916 1.00 98.69 234 ASP A C 1
ATOM 1837 O O . ASP A 1 234 ? 13.204 -14.045 -5.933 1.00 98.69 234 ASP A O 1
ATOM 1841 N N . PRO A 1 235 ? 14.368 -12.931 -7.481 1.00 98.75 235 PRO A N 1
ATOM 1842 C CA . PRO A 1 235 ? 13.950 -11.620 -6.981 1.00 98.75 235 PRO A CA 1
ATOM 1843 C C . PRO A 1 235 ? 12.433 -11.379 -7.105 1.00 98.75 235 PRO A C 1
ATOM 1845 O O . PRO A 1 235 ? 11.926 -10.422 -6.519 1.00 98.75 235 PRO A O 1
ATOM 1848 N N . ASP A 1 236 ? 11.708 -12.238 -7.831 1.00 98.88 236 ASP A N 1
ATOM 1849 C CA . ASP A 1 236 ? 10.254 -12.215 -7.997 1.00 98.88 236 ASP A CA 1
ATOM 1850 C C . ASP A 1 236 ? 9.517 -13.254 -7.126 1.00 98.88 236 ASP A C 1
ATOM 1852 O O . ASP A 1 236 ? 8.343 -13.531 -7.371 1.00 98.88 236 ASP A O 1
ATOM 1856 N N . PHE A 1 237 ? 10.177 -13.819 -6.108 1.00 98.94 237 PHE A N 1
ATOM 1857 C CA . PHE A 1 237 ? 9.665 -14.932 -5.301 1.00 98.94 237 PHE A CA 1
ATOM 1858 C C . PHE A 1 237 ? 8.255 -14.717 -4.724 1.00 98.94 237 PHE A C 1
ATOM 1860 O O . PHE A 1 237 ? 7.395 -15.585 -4.866 1.00 98.94 237 PHE A O 1
ATOM 1867 N N . HIS A 1 238 ? 7.973 -13.570 -4.092 1.00 98.94 238 HIS A N 1
ATOM 1868 C CA . HIS A 1 238 ? 6.646 -13.320 -3.509 1.00 98.94 238 HIS A CA 1
ATOM 1869 C C . HIS A 1 238 ? 5.590 -13.018 -4.570 1.00 98.94 238 HIS A C 1
ATOM 1871 O O . HIS A 1 238 ? 4.438 -13.434 -4.427 1.00 98.94 238 HIS A O 1
ATOM 1877 N N . ARG A 1 239 ? 5.964 -12.301 -5.636 1.00 98.88 239 ARG A N 1
ATOM 1878 C CA . ARG A 1 239 ? 5.074 -12.046 -6.773 1.00 98.88 239 ARG A CA 1
ATOM 1879 C C . ARG A 1 239 ? 4.674 -13.356 -7.450 1.00 98.88 239 ARG A C 1
ATOM 1881 O O . ARG A 1 239 ? 3.494 -13.539 -7.739 1.00 98.88 239 ARG A O 1
ATOM 1888 N N . ARG A 1 240 ? 5.642 -14.247 -7.674 1.00 98.88 240 ARG A N 1
ATOM 1889 C CA . ARG A 1 240 ? 5.439 -15.582 -8.241 1.00 98.88 240 ARG A CA 1
ATOM 1890 C C . ARG A 1 240 ? 4.573 -16.442 -7.326 1.00 98.88 240 ARG A C 1
ATOM 1892 O O . ARG A 1 240 ? 3.561 -16.947 -7.784 1.00 98.88 240 ARG A O 1
ATOM 1899 N N . ASP A 1 241 ? 4.906 -16.536 -6.036 1.00 98.88 241 ASP A N 1
ATOM 1900 C CA . ASP A 1 241 ? 4.132 -17.326 -5.065 1.00 98.88 241 ASP A CA 1
ATOM 1901 C C . ASP A 1 241 ? 2.653 -16.917 -5.022 1.00 98.88 241 ASP A C 1
ATOM 1903 O O . ASP A 1 241 ? 1.784 -17.785 -5.006 1.00 98.88 241 ASP A O 1
ATOM 1907 N N . LEU A 1 242 ? 2.352 -15.613 -5.039 1.00 98.88 242 LEU A N 1
ATOM 1908 C CA . LEU A 1 242 ? 0.970 -15.129 -5.072 1.00 98.88 242 LEU A CA 1
ATOM 1909 C C . LEU A 1 242 ? 0.250 -15.544 -6.363 1.00 98.88 242 LEU A C 1
ATOM 1911 O O . LEU A 1 242 ? -0.872 -16.050 -6.295 1.00 98.88 242 LEU A O 1
ATOM 1915 N N . ALA A 1 243 ? 0.889 -15.327 -7.516 1.00 98.88 243 ALA A N 1
ATOM 1916 C CA . ALA A 1 243 ? 0.295 -15.609 -8.817 1.00 98.88 243 ALA A CA 1
ATOM 1917 C C . ALA A 1 243 ? 0.049 -17.111 -9.021 1.00 98.88 243 ALA A C 1
ATOM 1919 O O . ALA A 1 243 ? -1.071 -17.507 -9.354 1.00 98.88 243 ALA A O 1
ATOM 1920 N N . ASP A 1 244 ? 1.062 -17.932 -8.742 1.00 98.81 244 ASP A N 1
ATOM 1921 C CA . ASP A 1 244 ? 1.014 -19.387 -8.884 1.00 98.81 244 ASP A CA 1
ATOM 1922 C C . ASP A 1 244 ? -0.009 -20.001 -7.915 1.00 98.81 244 ASP A C 1
ATOM 1924 O O . ASP A 1 244 ? -0.732 -20.931 -8.273 1.00 98.81 244 ASP A O 1
ATOM 1928 N N . ALA A 1 245 ? -0.123 -19.471 -6.688 1.00 98.81 245 ALA A N 1
ATOM 1929 C CA . ALA A 1 245 ? -1.114 -19.942 -5.721 1.00 98.81 245 ALA A CA 1
ATOM 1930 C C . ALA A 1 245 ? -2.551 -19.703 -6.203 1.00 98.81 245 ALA A C 1
ATOM 1932 O O . ALA A 1 245 ? -3.395 -20.590 -6.070 1.00 98.81 245 ALA A O 1
ATOM 1933 N N . ILE A 1 246 ? -2.830 -18.531 -6.780 1.00 98.81 246 ILE A N 1
ATOM 1934 C CA . ILE A 1 246 ? -4.146 -18.222 -7.347 1.00 98.81 246 ILE A CA 1
ATOM 1935 C C . ILE A 1 246 ? -4.435 -19.118 -8.558 1.00 98.81 246 ILE A C 1
ATOM 1937 O O . ILE A 1 246 ? -5.512 -19.704 -8.629 1.00 98.81 246 ILE A O 1
ATOM 1941 N N . GLU A 1 247 ? -3.472 -19.300 -9.465 1.00 98.69 247 GLU A N 1
ATOM 1942 C CA . GLU A 1 247 ? -3.623 -20.182 -10.636 1.00 98.69 247 GLU A CA 1
ATOM 1943 C C . GLU A 1 247 ? -3.855 -21.646 -10.253 1.00 98.69 247 GLU A C 1
ATOM 1945 O O . GLU A 1 247 ? -4.639 -22.346 -10.897 1.00 98.69 247 GLU A O 1
ATOM 1950 N N . ALA A 1 248 ? -3.229 -22.103 -9.168 1.00 98.62 248 ALA A N 1
ATOM 1951 C CA . ALA A 1 248 ? -3.422 -23.440 -8.621 1.00 98.62 248 ALA A CA 1
ATOM 1952 C C . ALA A 1 248 ? -4.747 -23.612 -7.848 1.00 98.62 248 ALA A C 1
ATOM 1954 O O . ALA A 1 248 ? -5.021 -24.704 -7.347 1.00 98.62 248 ALA A O 1
ATOM 1955 N N . GLY A 1 249 ? -5.561 -22.559 -7.705 1.00 98.44 249 GLY A N 1
ATOM 1956 C CA . GLY A 1 249 ? -6.790 -22.571 -6.905 1.00 98.44 249 GLY A CA 1
ATOM 1957 C C . GLY A 1 249 ? -6.556 -22.541 -5.388 1.00 98.44 249 GLY A C 1
ATOM 1958 O O . GLY A 1 249 ? -7.503 -22.676 -4.613 1.00 98.44 249 GLY A O 1
ATOM 1959 N N . ALA A 1 250 ? -5.313 -22.342 -4.940 1.00 98.31 250 ALA A N 1
ATOM 1960 C CA . ALA A 1 250 ? -4.931 -22.177 -3.538 1.00 98.31 250 ALA A CA 1
ATOM 1961 C C . ALA A 1 250 ? -5.104 -20.711 -3.098 1.00 98.31 250 ALA A C 1
ATOM 1963 O O . ALA A 1 250 ? -4.152 -20.046 -2.675 1.00 98.31 250 ALA A O 1
ATOM 1964 N N . HIS A 1 251 ? -6.333 -20.211 -3.247 1.00 98.69 251 HIS A N 1
ATOM 1965 C CA . HIS A 1 251 ? -6.703 -18.816 -3.020 1.00 98.69 251 HIS A CA 1
ATOM 1966 C C . HIS A 1 251 ? -6.336 -18.364 -1.602 1.00 98.69 251 HIS A C 1
ATOM 1968 O O . HIS A 1 251 ? -6.795 -18.978 -0.634 1.00 98.69 251 HIS A O 1
ATOM 1974 N N . PRO A 1 252 ? -5.522 -17.308 -1.442 1.00 98.44 252 PRO A N 1
ATOM 1975 C CA . PRO A 1 252 ? -5.200 -16.818 -0.118 1.00 98.44 252 PRO A CA 1
ATOM 1976 C C . PRO A 1 252 ? -6.366 -16.054 0.503 1.00 98.44 252 PRO A C 1
ATOM 1978 O O . PRO A 1 252 ? -7.095 -15.324 -0.177 1.00 98.44 252 PRO A O 1
ATOM 1981 N N . GLU A 1 253 ? -6.501 -16.218 1.817 1.00 98.88 253 GLU A N 1
ATOM 1982 C CA . GLU A 1 253 ? -7.583 -15.649 2.608 1.00 98.88 253 GLU A CA 1
ATOM 1983 C C . GLU A 1 253 ? -7.061 -14.909 3.838 1.00 98.88 253 GLU A C 1
ATOM 1985 O O . GLU A 1 253 ? -6.146 -15.376 4.528 1.00 98.88 253 GLU A O 1
ATOM 1990 N N . TRP A 1 254 ? -7.708 -13.787 4.143 1.00 98.88 254 TRP A N 1
ATOM 1991 C CA . TRP A 1 254 ? -7.501 -13.027 5.369 1.00 98.88 254 TRP A CA 1
ATOM 1992 C C . TRP A 1 254 ? -8.843 -12.680 5.992 1.00 98.88 254 TRP A C 1
ATOM 1994 O O . TRP A 1 254 ? -9.761 -12.239 5.298 1.00 98.88 254 TRP A O 1
ATOM 2004 N N . ASP A 1 255 ? -8.937 -12.819 7.306 1.00 98.94 255 ASP A N 1
ATOM 2005 C CA . ASP A 1 255 ? -10.058 -12.293 8.069 1.00 98.94 255 ASP A CA 1
ATOM 2006 C C . ASP A 1 255 ? -9.783 -10.817 8.400 1.00 98.94 255 ASP A C 1
ATOM 2008 O O . ASP A 1 255 ? -8.729 -10.479 8.945 1.00 98.94 255 ASP A O 1
ATOM 2012 N N . LEU A 1 256 ? -10.709 -9.931 8.020 1.00 98.94 256 LEU A N 1
ATOM 2013 C CA . LEU A 1 256 ? -10.699 -8.534 8.451 1.00 98.94 256 LEU A CA 1
ATOM 2014 C C . LEU A 1 256 ? -11.203 -8.499 9.886 1.00 98.94 256 LEU A C 1
ATOM 2016 O O . LEU A 1 256 ? -12.286 -9.012 10.171 1.00 98.94 256 LEU A O 1
ATOM 2020 N N . GLY A 1 257 ? -10.456 -7.852 10.765 1.00 98.88 257 GLY A N 1
ATOM 2021 C CA . GLY A 1 257 ? -10.859 -7.612 12.136 1.00 98.88 257 GLY A CA 1
ATOM 2022 C C . GLY A 1 257 ? -10.701 -6.158 12.551 1.00 98.88 257 GLY A C 1
ATOM 2023 O O . GLY A 1 257 ? -9.987 -5.382 11.911 1.00 98.88 257 GLY A O 1
ATOM 2024 N N . ILE A 1 258 ? -11.375 -5.800 13.638 1.00 98.88 258 ILE A N 1
ATOM 2025 C CA . ILE A 1 258 ? -11.270 -4.492 14.281 1.00 98.88 258 ILE A CA 1
ATOM 2026 C C . ILE A 1 258 ? -11.045 -4.651 15.780 1.00 98.88 258 ILE A C 1
ATOM 2028 O O . ILE A 1 258 ? -11.696 -5.461 16.434 1.00 98.88 258 ILE A O 1
ATOM 2032 N N . GLN A 1 259 ? -10.140 -3.846 16.324 1.00 98.88 259 GLN A N 1
ATOM 2033 C CA . GLN A 1 259 ? -10.203 -3.476 17.737 1.00 98.88 259 GLN A CA 1
ATOM 2034 C C . GLN A 1 259 ? -11.138 -2.277 17.856 1.00 98.88 259 GLN A C 1
ATOM 2036 O O . GLN A 1 259 ? -11.141 -1.429 16.962 1.00 98.88 259 GLN A O 1
ATOM 2041 N N . VAL A 1 260 ? -11.924 -2.215 18.928 1.00 98.69 260 VAL A N 1
ATOM 2042 C CA . VAL A 1 260 ? -12.936 -1.173 19.138 1.00 98.69 260 VAL A CA 1
ATOM 2043 C C . VAL A 1 260 ? -12.674 -0.485 20.467 1.00 98.69 260 VAL A C 1
ATOM 2045 O O . VAL A 1 260 ? -12.489 -1.154 21.482 1.00 98.69 260 VAL A O 1
ATOM 2048 N N . PHE A 1 261 ? -12.690 0.843 20.453 1.00 98.62 261 PHE A N 1
ATOM 2049 C CA . PHE A 1 261 ? -12.441 1.690 21.609 1.00 98.62 261 PHE A CA 1
ATOM 2050 C C . PHE A 1 261 ? -13.538 2.756 21.739 1.00 98.62 261 PHE A C 1
ATOM 2052 O O . PHE A 1 261 ? -14.124 3.171 20.730 1.00 98.62 261 PHE A O 1
ATOM 2059 N N . PRO A 1 262 ? -13.814 3.231 22.964 1.00 97.81 262 PRO A N 1
ATOM 2060 C CA . PRO A 1 262 ? -14.637 4.417 23.169 1.00 97.81 262 PRO A CA 1
ATOM 2061 C C . PRO A 1 262 ? -14.054 5.639 22.438 1.00 97.81 262 PRO A C 1
ATOM 2063 O O . PRO A 1 262 ? -12.841 5.822 22.413 1.00 97.81 262 PRO A O 1
ATOM 2066 N N . ASP A 1 263 ? -14.911 6.487 21.865 1.00 97.62 263 ASP A N 1
ATOM 2067 C CA . ASP A 1 263 ? -14.515 7.782 21.287 1.00 97.62 263 ASP A CA 1
ATOM 2068 C C . ASP A 1 263 ? -14.685 8.880 22.347 1.00 97.62 263 ASP A C 1
ATOM 2070 O O . ASP A 1 263 ? -15.723 9.537 22.436 1.00 97.62 263 ASP A O 1
ATOM 2074 N N . THR A 1 264 ? -13.699 8.993 23.238 1.00 96.31 264 THR A N 1
ATOM 2075 C CA . THR A 1 264 ? -13.641 10.000 24.311 1.00 96.31 264 THR A CA 1
ATOM 2076 C C . THR A 1 264 ? -12.900 11.258 23.853 1.00 96.31 264 THR A C 1
ATOM 2078 O O . THR A 1 264 ? -12.184 11.235 22.859 1.00 96.31 264 THR A O 1
ATOM 2081 N N . GLU A 1 265 ? -13.037 12.369 24.585 1.00 94.88 265 GLU A N 1
ATOM 2082 C CA . GLU A 1 265 ? -12.361 13.639 24.253 1.00 94.88 265 GLU A CA 1
ATOM 2083 C C . GLU A 1 265 ? -10.826 13.532 24.283 1.00 94.88 265 GLU A C 1
ATOM 2085 O O . GLU A 1 265 ? -10.149 14.170 23.485 1.00 94.88 265 GLU A O 1
ATOM 2090 N N . ASP A 1 266 ? -10.276 12.717 25.183 1.00 95.12 266 ASP A N 1
ATOM 2091 C CA . ASP A 1 266 ? -8.834 12.491 25.320 1.00 95.12 266 ASP A CA 1
ATOM 2092 C C . ASP A 1 266 ? -8.282 11.429 24.355 1.00 95.12 266 ASP A C 1
ATOM 2094 O O . ASP A 1 266 ? -7.068 11.336 24.197 1.00 95.12 266 ASP A O 1
ATOM 2098 N N . GLN A 1 267 ? -9.156 10.639 23.718 1.00 96.62 267 GLN A N 1
ATOM 2099 C CA . GLN A 1 267 ? -8.809 9.573 22.768 1.00 96.62 267 GLN A CA 1
ATOM 2100 C C . GLN A 1 267 ? -7.725 8.613 23.294 1.00 96.62 267 GLN A C 1
ATOM 2102 O O . GLN A 1 267 ? -6.877 8.116 22.548 1.00 96.62 267 GLN A O 1
ATOM 2107 N N . LEU A 1 268 ? -7.780 8.329 24.599 1.00 97.81 268 LEU A N 1
ATOM 2108 C CA . LEU A 1 268 ? -6.912 7.374 25.277 1.00 97.81 268 LEU A CA 1
ATOM 2109 C C . LEU A 1 268 ? -7.630 6.040 25.491 1.00 97.81 268 LEU A C 1
ATOM 2111 O O . LEU A 1 268 ? -8.821 5.986 25.791 1.00 97.81 268 LEU A O 1
ATOM 2115 N N . PHE A 1 269 ? -6.875 4.947 25.437 1.00 98.25 269 PHE A N 1
ATOM 2116 C CA . PHE A 1 269 ? -7.350 3.630 25.855 1.00 98.25 269 PHE A CA 1
ATOM 2117 C C . PHE A 1 269 ? -6.301 2.955 26.733 1.00 98.25 269 PHE A C 1
ATOM 2119 O O . PHE A 1 269 ? -5.181 2.724 26.288 1.00 98.25 269 PHE A O 1
ATOM 2126 N N . GLU A 1 270 ? -6.636 2.676 27.997 1.00 97.19 270 GLU A N 1
ATOM 2127 C CA . GLU A 1 270 ? -5.697 2.092 28.974 1.00 97.19 270 GLU A CA 1
ATOM 2128 C C . GLU A 1 270 ? -4.366 2.877 29.083 1.00 97.19 270 GLU A C 1
ATOM 2130 O O . GLU A 1 270 ? -3.285 2.314 29.250 1.00 97.19 270 GLU A O 1
ATOM 2135 N N . GLY A 1 271 ? -4.433 4.210 28.950 1.00 97.00 271 GLY A N 1
ATOM 2136 C CA . GLY A 1 271 ? -3.268 5.104 28.969 1.00 97.00 271 GLY A CA 1
ATOM 2137 C C . GLY A 1 271 ? -2.449 5.136 27.671 1.00 97.00 271 GLY A C 1
ATOM 2138 O O . GLY A 1 271 ? -1.415 5.803 27.624 1.00 97.00 271 GLY A O 1
ATOM 2139 N N . ILE A 1 272 ? -2.892 4.437 26.625 1.00 98.31 272 ILE A N 1
ATOM 2140 C CA . ILE A 1 272 ? -2.310 4.487 25.283 1.00 98.31 272 ILE A CA 1
ATOM 2141 C C . ILE A 1 272 ? -2.992 5.605 24.500 1.00 98.31 272 ILE A C 1
ATOM 2143 O O . ILE A 1 272 ? -4.216 5.617 24.381 1.00 98.31 272 ILE A O 1
ATOM 2147 N N . ASP A 1 273 ? -2.192 6.506 23.937 1.00 98.38 273 ASP A N 1
ATOM 2148 C CA . ASP A 1 273 ? -2.663 7.491 22.967 1.00 98.38 273 ASP A CA 1
ATOM 2149 C C . ASP A 1 273 ? -3.032 6.793 21.654 1.00 98.38 273 ASP A C 1
ATOM 2151 O O . ASP A 1 273 ? -2.171 6.223 20.974 1.00 98.38 273 ASP A O 1
ATOM 2155 N N . LEU A 1 274 ? -4.325 6.794 21.314 1.00 98.69 274 LEU A N 1
ATOM 2156 C CA . LEU A 1 274 ? -4.821 6.150 20.101 1.00 98.69 274 LEU A CA 1
ATOM 2157 C C . LEU A 1 274 ? -4.424 6.912 18.830 1.00 98.69 274 LEU A C 1
ATOM 2159 O O . LEU A 1 274 ? -4.457 6.316 17.750 1.00 98.69 274 LEU A O 1
ATOM 2163 N N . LEU A 1 275 ? -4.036 8.183 18.932 1.00 98.62 275 LEU A N 1
ATOM 2164 C CA . LEU A 1 275 ? -3.600 9.009 17.806 1.00 98.62 275 LEU A CA 1
ATOM 2165 C C . LEU A 1 275 ? -2.103 8.876 17.509 1.00 98.62 275 LEU A C 1
ATOM 2167 O O . LEU A 1 275 ? -1.626 9.373 16.490 1.00 98.62 275 LEU A O 1
ATOM 2171 N N . ASP A 1 276 ? -1.349 8.192 18.371 1.00 98.69 276 ASP A N 1
ATOM 2172 C CA . ASP A 1 276 ? 0.070 7.942 18.161 1.00 98.69 276 ASP A CA 1
ATOM 2173 C C . ASP A 1 276 ? 0.284 6.692 17.289 1.00 98.69 276 ASP A C 1
ATOM 2175 O O . ASP A 1 276 ? 0.231 5.547 17.751 1.00 98.69 276 ASP A O 1
ATOM 2179 N N . SER A 1 277 ? 0.613 6.905 16.013 1.00 98.38 277 SER A N 1
ATOM 2180 C CA . SER A 1 277 ? 0.908 5.843 15.042 1.00 98.38 277 SER A CA 1
ATOM 2181 C C . SER A 1 277 ? 2.123 4.971 15.392 1.00 98.38 277 SER A C 1
ATOM 2183 O O . SER A 1 277 ? 2.340 3.938 14.754 1.00 98.38 277 SER A O 1
ATOM 2185 N N . THR A 1 278 ? 2.923 5.334 16.398 1.00 98.75 278 THR A N 1
ATOM 2186 C CA . THR A 1 278 ? 4.024 4.505 16.926 1.00 98.75 278 THR A CA 1
ATOM 2187 C C . THR A 1 278 ? 3.570 3.552 18.036 1.00 98.75 278 THR A C 1
ATOM 2189 O O . THR A 1 278 ? 4.377 2.763 18.541 1.00 98.75 278 THR A O 1
ATOM 2192 N N . LYS A 1 279 ? 2.288 3.585 18.430 1.00 98.69 279 LYS A N 1
ATOM 2193 C CA . LYS A 1 279 ? 1.704 2.723 19.463 1.00 98.69 279 LYS A CA 1
ATOM 2194 C C . LYS A 1 279 ? 0.732 1.706 18.866 1.00 98.69 279 LYS A C 1
ATOM 2196 O O . LYS A 1 279 ? -0.162 2.023 18.078 1.00 98.69 279 LYS A O 1
ATOM 2201 N N . LEU A 1 280 ? 0.918 0.453 19.279 1.00 98.50 280 LEU A N 1
ATOM 2202 C CA . LEU A 1 280 ? -0.080 -0.597 19.104 1.00 98.50 280 LEU A CA 1
ATOM 2203 C C . LEU A 1 280 ? -0.936 -0.669 20.364 1.00 98.50 280 LEU A C 1
ATOM 2205 O O . LEU A 1 280 ? -0.453 -0.350 21.451 1.00 98.50 280 LEU A O 1
ATOM 2209 N N . VAL A 1 281 ? -2.172 -1.137 20.217 1.00 98.75 281 VAL A N 1
ATOM 2210 C CA . VAL A 1 281 ? -2.975 -1.574 21.358 1.00 98.75 281 VAL A CA 1
ATOM 2211 C C . VAL A 1 281 ? -2.844 -3.095 21.456 1.00 98.75 281 VAL A C 1
ATOM 2213 O O . VAL A 1 281 ? -3.215 -3.775 20.496 1.00 98.75 281 VAL A O 1
ATOM 2216 N N . PRO A 1 282 ? -2.291 -3.639 22.556 1.00 98.69 282 PRO A N 1
ATOM 2217 C CA . PRO A 1 282 ? -2.162 -5.082 22.740 1.00 98.69 282 PRO A CA 1
ATOM 2218 C C . PRO A 1 282 ? -3.510 -5.795 22.602 1.00 98.69 282 PRO A C 1
ATOM 2220 O O . PRO A 1 282 ? -4.527 -5.314 23.107 1.00 98.69 282 PRO A O 1
ATOM 2223 N N . GLU A 1 283 ? -3.521 -6.951 21.940 1.00 98.56 283 GLU A N 1
ATOM 2224 C CA . GLU A 1 283 ? -4.751 -7.729 21.723 1.00 98.56 283 GLU A CA 1
ATOM 2225 C C . GLU A 1 283 ? -5.318 -8.280 23.041 1.00 98.56 283 GLU A C 1
ATOM 2227 O O . GLU A 1 283 ? -6.516 -8.515 23.153 1.00 98.56 283 GLU A O 1
ATOM 2232 N N . GLU A 1 284 ? -4.479 -8.400 24.072 1.00 98.50 284 GLU A N 1
ATOM 2233 C CA . GLU A 1 284 ? -4.868 -8.753 25.437 1.00 98.50 284 GLU A CA 1
ATOM 2234 C C . GLU A 1 284 ? -5.665 -7.649 26.148 1.00 98.50 284 GLU A C 1
ATOM 2236 O O . GLU A 1 284 ? -6.389 -7.945 27.098 1.00 98.50 284 GLU A O 1
ATOM 2241 N N . LEU A 1 285 ? -5.528 -6.388 25.717 1.00 98.44 285 LEU A N 1
ATOM 2242 C CA . LEU A 1 285 ? -6.312 -5.259 26.238 1.00 98.44 285 LEU A CA 1
ATOM 2243 C C . LEU A 1 285 ? -7.575 -5.016 25.407 1.00 98.44 285 LEU A C 1
ATOM 2245 O O . LEU A 1 285 ? -8.610 -4.642 25.954 1.00 98.44 285 LEU A O 1
ATOM 2249 N N . ALA A 1 286 ? -7.497 -5.233 24.094 1.00 98.38 286 ALA A N 1
ATOM 2250 C CA . ALA A 1 286 ? -8.634 -5.137 23.190 1.00 98.38 286 ALA A CA 1
ATOM 2251 C C . ALA A 1 286 ? -8.561 -6.236 22.129 1.00 98.38 286 ALA A C 1
ATOM 2253 O O . ALA A 1 286 ? -7.734 -6.176 21.217 1.00 98.38 286 ALA A O 1
ATOM 2254 N N . GLU A 1 287 ? -9.454 -7.218 22.235 1.00 98.19 287 GLU A N 1
ATOM 2255 C CA . GLU A 1 287 ? -9.537 -8.328 21.289 1.00 98.19 287 GLU A CA 1
ATOM 2256 C C . GLU A 1 287 ? -9.875 -7.835 19.872 1.00 98.19 287 GLU A C 1
ATOM 2258 O O . GLU A 1 287 ? -10.686 -6.923 19.674 1.00 98.19 287 GLU A O 1
ATOM 2263 N N . VAL A 1 288 ? -9.265 -8.469 18.870 1.00 98.81 288 VAL A N 1
ATOM 2264 C CA . VAL A 1 288 ? -9.584 -8.237 17.459 1.00 98.81 288 VAL A CA 1
ATOM 2265 C C . VAL A 1 288 ? -10.860 -8.998 17.096 1.00 98.81 288 VAL A C 1
ATOM 2267 O O . VAL A 1 288 ? -10.860 -10.220 16.969 1.00 98.81 288 VAL A O 1
ATOM 2270 N N . GLN A 1 289 ? -11.947 -8.270 16.858 1.00 98.56 289 GLN A N 1
ATOM 2271 C CA . GLN A 1 289 ? -13.230 -8.839 16.449 1.00 98.56 289 GLN A CA 1
ATOM 2272 C C . GLN A 1 289 ? -13.261 -9.032 14.933 1.00 98.56 289 GLN A C 1
ATOM 2274 O O . GLN A 1 289 ? -13.105 -8.065 14.189 1.00 98.56 289 GLN A O 1
ATOM 2279 N N . VAL A 1 290 ? -13.479 -10.262 14.456 1.00 98.69 290 VAL A N 1
ATOM 2280 C CA . VAL A 1 290 ? -13.576 -10.565 13.016 1.00 98.69 290 VAL A CA 1
ATOM 2281 C C . VAL A 1 290 ? -14.889 -10.033 12.437 1.00 98.69 290 VAL A C 1
ATOM 2283 O O . VAL A 1 290 ? -15.970 -10.383 12.910 1.00 98.69 290 VAL A O 1
ATOM 2286 N N . ILE A 1 291 ? -14.799 -9.242 11.365 1.00 98.75 291 ILE A N 1
ATOM 2287 C CA . ILE A 1 291 ? -15.931 -8.560 10.707 1.00 98.75 291 ILE A CA 1
ATOM 2288 C C . ILE A 1 291 ? -16.163 -8.992 9.249 1.00 98.75 291 ILE A C 1
ATOM 2290 O O . ILE A 1 291 ? -17.082 -8.516 8.576 1.00 98.75 291 ILE A O 1
ATOM 2294 N N . GLY A 1 292 ? -15.342 -9.909 8.742 1.00 98.75 292 GLY A N 1
ATOM 2295 C CA . GLY A 1 292 ? -15.510 -10.514 7.425 1.00 98.75 292 GLY A CA 1
ATOM 2296 C C . GLY A 1 292 ? -14.240 -11.185 6.919 1.00 98.75 292 GLY A C 1
ATOM 2297 O O . GLY A 1 292 ? -13.209 -11.164 7.586 1.00 98.75 292 GLY A O 1
ATOM 2298 N N . THR A 1 293 ? -14.307 -11.750 5.718 1.00 98.94 293 THR A N 1
ATOM 2299 C CA . THR A 1 293 ? -13.193 -12.477 5.095 1.00 98.94 293 THR A CA 1
ATOM 2300 C C . THR A 1 293 ? -12.965 -11.980 3.677 1.00 98.94 293 THR A C 1
ATOM 2302 O O . THR A 1 293 ? -13.910 -11.839 2.902 1.00 98.94 293 THR A O 1
ATOM 2305 N N . MET A 1 294 ? -11.706 -11.742 3.328 1.00 98.94 294 MET A N 1
ATOM 2306 C CA . MET A 1 294 ? -11.248 -11.477 1.970 1.00 98.94 294 MET A CA 1
ATOM 2307 C C . MET A 1 294 ? -10.602 -12.730 1.384 1.00 98.94 294 MET A C 1
ATOM 2309 O O . MET A 1 294 ? -9.710 -13.301 2.006 1.00 98.94 294 MET A O 1
ATOM 2313 N N . THR A 1 295 ? -10.992 -13.094 0.165 1.00 98.94 295 THR A N 1
ATOM 2314 C CA . THR A 1 295 ? -10.386 -14.174 -0.626 1.00 98.94 295 THR A CA 1
ATOM 2315 C C . THR A 1 295 ? -9.884 -13.593 -1.947 1.00 98.94 295 THR A C 1
ATOM 2317 O O . THR A 1 295 ? -10.679 -13.035 -2.707 1.00 98.94 295 THR A O 1
ATOM 2320 N N . LEU A 1 296 ? -8.588 -13.726 -2.247 1.00 98.94 296 LEU A N 1
ATOM 2321 C CA . LEU A 1 296 ? -8.029 -13.321 -3.546 1.00 98.94 296 LEU A CA 1
ATOM 2322 C C . LEU A 1 296 ? -8.068 -14.503 -4.512 1.00 98.94 296 LEU A C 1
ATOM 2324 O O . LEU A 1 296 ? -7.593 -15.587 -4.185 1.00 98.94 296 LEU A O 1
ATOM 2328 N N . ASN A 1 297 ? -8.666 -14.313 -5.685 1.00 98.69 297 ASN A N 1
ATOM 2329 C CA . ASN A 1 297 ? -9.075 -15.423 -6.552 1.00 98.69 297 ASN A CA 1
ATOM 2330 C C . ASN A 1 297 ? -8.820 -15.197 -8.048 1.00 98.69 297 ASN A C 1
ATOM 2332 O O . ASN A 1 297 ? -9.183 -16.054 -8.851 1.00 98.69 297 ASN A O 1
ATOM 2336 N N . ALA A 1 298 ? -8.208 -14.076 -8.440 1.00 98.81 298 ALA A N 1
ATOM 2337 C CA . ALA A 1 298 ? -7.805 -13.859 -9.824 1.00 98.81 298 ALA A CA 1
ATOM 2338 C C . ALA A 1 298 ? -6.563 -12.966 -9.936 1.00 98.81 298 ALA A C 1
ATOM 2340 O O . ALA A 1 298 ? -6.450 -11.927 -9.281 1.00 98.81 298 ALA A O 1
ATOM 2341 N N . ASN A 1 299 ? -5.642 -13.366 -10.815 1.00 98.88 299 ASN A N 1
ATOM 2342 C CA . ASN A 1 299 ? -4.488 -12.555 -11.190 1.00 98.88 299 ASN A CA 1
ATOM 2343 C C . ASN A 1 299 ? -4.915 -11.395 -12.111 1.00 98.88 299 ASN A C 1
ATOM 2345 O O . ASN A 1 299 ? -5.911 -11.522 -12.830 1.00 98.88 299 ASN A O 1
ATOM 2349 N N . PRO A 1 300 ? -4.175 -10.271 -12.128 1.00 98.56 300 PRO A N 1
ATOM 2350 C CA . PRO A 1 300 ? -4.393 -9.203 -13.101 1.00 98.56 300 PRO A CA 1
ATOM 2351 C C . PRO A 1 300 ? -4.212 -9.717 -14.536 1.00 98.56 300 PRO A C 1
ATOM 2353 O O . PRO A 1 300 ? -3.289 -10.487 -14.807 1.00 98.56 300 PRO A O 1
ATOM 2356 N N . GLY A 1 301 ? -5.039 -9.250 -15.471 1.00 98.12 301 GLY A N 1
ATOM 2357 C CA . GLY A 1 301 ? -4.894 -9.569 -16.895 1.00 98.12 301 GLY A CA 1
ATOM 2358 C C . GLY A 1 301 ? -3.707 -8.848 -17.545 1.00 98.12 301 GLY A C 1
ATOM 2359 O O . GLY A 1 301 ? -3.073 -9.375 -18.459 1.00 98.12 301 GLY A O 1
ATOM 2360 N N . ASN A 1 302 ? -3.367 -7.651 -17.063 1.00 98.69 302 ASN A N 1
ATOM 2361 C CA . ASN A 1 302 ? -2.165 -6.919 -17.439 1.00 98.69 302 ASN A CA 1
ATOM 2362 C C . ASN A 1 302 ? -1.580 -6.167 -16.231 1.00 98.69 302 ASN A C 1
ATOM 2364 O O . ASN A 1 302 ? -2.186 -5.240 -15.695 1.00 98.69 302 ASN A O 1
ATOM 2368 N N . TYR A 1 303 ? -0.348 -6.519 -15.844 1.00 98.75 303 TYR A N 1
ATOM 2369 C CA . TYR A 1 303 ? 0.318 -5.923 -14.681 1.00 98.75 303 TYR A CA 1
ATOM 2370 C C . TYR A 1 303 ? 0.416 -4.394 -14.767 1.00 98.75 303 TYR A C 1
ATOM 2372 O O . TYR A 1 303 ? 0.203 -3.713 -13.770 1.00 98.75 303 TYR A O 1
ATOM 2380 N N . PHE A 1 304 ? 0.746 -3.829 -15.932 1.00 98.81 304 PHE A N 1
ATOM 2381 C CA . PHE A 1 304 ? 0.865 -2.377 -16.059 1.00 98.81 304 PHE A CA 1
ATOM 2382 C C . PHE A 1 304 ? -0.504 -1.705 -15.907 1.00 98.81 304 PHE A C 1
ATOM 2384 O O . PHE A 1 304 ? -0.671 -0.816 -15.072 1.00 98.81 304 PHE A O 1
ATOM 2391 N N . ALA A 1 305 ? -1.493 -2.173 -16.670 1.00 98.81 305 ALA A N 1
ATOM 2392 C CA . ALA A 1 305 ? -2.815 -1.566 -16.728 1.00 98.81 305 ALA A CA 1
ATOM 2393 C C . ALA A 1 305 ? -3.530 -1.562 -15.369 1.00 98.81 305 ALA A C 1
ATOM 2395 O O . ALA A 1 305 ? -4.245 -0.608 -15.068 1.00 98.81 305 ALA A O 1
ATOM 2396 N N . GLU A 1 306 ? -3.314 -2.602 -14.562 1.00 98.94 306 GLU A N 1
ATOM 2397 C CA . GLU A 1 306 ? -4.018 -2.820 -13.299 1.00 98.94 306 GLU A CA 1
ATOM 2398 C C . GLU A 1 306 ? -3.103 -2.572 -12.090 1.00 98.94 306 GLU A C 1
ATOM 2400 O O . GLU A 1 306 ? -3.349 -1.671 -11.292 1.00 98.94 306 GLU A O 1
ATOM 2405 N N . THR A 1 307 ? -1.993 -3.302 -11.959 1.00 98.88 307 THR A N 1
ATOM 2406 C CA . THR A 1 307 ? -1.114 -3.232 -10.775 1.00 98.88 307 THR A CA 1
ATOM 2407 C C . THR A 1 307 ? -0.248 -1.974 -10.728 1.00 98.88 307 THR A C 1
ATOM 2409 O O . THR A 1 307 ? -0.038 -1.395 -9.657 1.00 98.88 307 THR A O 1
ATOM 2412 N N . GLU A 1 308 ? 0.303 -1.538 -11.861 1.00 98.88 308 GLU A N 1
ATOM 2413 C CA . GLU A 1 308 ? 1.134 -0.331 -11.893 1.00 98.88 308 GLU A CA 1
ATOM 2414 C C . GLU A 1 308 ? 0.256 0.920 -11.776 1.00 98.88 308 GLU A C 1
ATOM 2416 O O . GLU A 1 308 ? 0.540 1.781 -10.941 1.00 98.88 308 GLU A O 1
ATOM 2421 N N . GLN A 1 309 ? -0.856 0.982 -12.515 1.00 98.88 309 GLN A N 1
ATOM 2422 C CA . GLN A 1 309 ? -1.718 2.167 -12.564 1.00 98.88 309 GLN A CA 1
ATOM 2423 C C . GLN A 1 309 ? -2.754 2.289 -11.437 1.00 98.88 309 GLN A C 1
ATOM 2425 O O . GLN A 1 309 ? -3.320 3.372 -11.278 1.00 98.88 309 GLN A O 1
ATOM 2430 N N . VAL A 1 310 ? -2.982 1.256 -10.611 1.00 98.88 310 VAL A N 1
ATOM 2431 C CA . VAL A 1 310 ? -3.886 1.415 -9.459 1.00 98.88 310 VAL A CA 1
ATOM 2432 C C . VAL A 1 310 ? -3.416 2.543 -8.532 1.00 98.88 310 VAL A C 1
ATOM 2434 O O . VAL A 1 310 ? -2.229 2.665 -8.205 1.00 98.88 310 VAL A O 1
ATOM 2437 N N . ALA A 1 311 ? -4.345 3.385 -8.104 1.00 98.88 311 ALA A N 1
ATOM 2438 C CA . ALA A 1 311 ? -4.160 4.414 -7.097 1.00 98.88 311 ALA A CA 1
ATOM 2439 C C . ALA A 1 311 ? -4.962 4.028 -5.850 1.00 98.88 311 ALA A C 1
ATOM 2441 O O . ALA A 1 311 ? -6.183 3.876 -5.893 1.00 98.88 311 ALA A O 1
ATOM 2442 N N . PHE A 1 312 ? -4.253 3.849 -4.739 1.00 98.88 312 PHE A N 1
ATOM 2443 C CA . PHE A 1 312 ? -4.863 3.738 -3.418 1.00 98.88 312 PHE A CA 1
ATOM 2444 C C . PHE A 1 312 ? -4.684 5.065 -2.697 1.00 98.88 312 PHE A C 1
ATOM 2446 O O . PHE A 1 312 ? -3.654 5.708 -2.895 1.00 98.88 312 PHE A O 1
ATOM 2453 N N . HIS A 1 313 ? -5.624 5.442 -1.841 1.00 97.94 313 HIS A N 1
ATOM 2454 C CA . HIS A 1 313 ? -5.520 6.643 -1.024 1.00 97.94 313 HIS A CA 1
ATOM 2455 C C . HIS A 1 313 ? -6.251 6.457 0.305 1.00 97.94 313 HIS A C 1
ATOM 2457 O O . HIS A 1 313 ? -7.448 6.224 0.320 1.00 97.94 313 HIS A O 1
ATOM 2463 N N . VAL A 1 314 ? -5.552 6.632 1.431 1.00 97.44 314 VAL A N 1
ATOM 2464 C CA . VAL A 1 314 ? -6.152 6.473 2.772 1.00 97.44 314 VAL A CA 1
ATOM 2465 C C . VAL A 1 314 ? -7.323 7.431 3.064 1.00 97.44 314 VAL A C 1
ATOM 2467 O O . VAL A 1 314 ? -8.086 7.171 3.982 1.00 97.44 314 VAL A O 1
ATOM 2470 N N . GLY A 1 315 ? -7.489 8.508 2.287 1.00 97.81 315 GLY A N 1
ATOM 2471 C CA . GLY A 1 315 ? -8.631 9.426 2.375 1.00 97.81 315 GLY A CA 1
ATOM 2472 C C . GLY A 1 315 ? -9.829 9.041 1.502 1.00 97.81 315 GLY A C 1
ATOM 2473 O O . GLY A 1 315 ? -10.843 9.734 1.532 1.00 97.81 315 GLY A O 1
ATOM 2474 N N . HIS A 1 316 ? -9.758 7.945 0.738 1.00 98.38 316 HIS A N 1
ATOM 2475 C CA . HIS A 1 316 ? -10.936 7.355 0.099 1.00 98.38 316 HIS A CA 1
ATOM 2476 C C . HIS A 1 316 ? -11.788 6.648 1.156 1.00 98.38 316 HIS A C 1
ATOM 2478 O O . HIS A 1 316 ? -11.700 5.433 1.342 1.00 98.38 316 HIS A O 1
ATOM 2484 N N . PHE A 1 317 ? -12.587 7.435 1.872 1.00 98.00 317 PHE A N 1
ATOM 2485 C CA . PHE A 1 317 ? -13.583 6.957 2.822 1.00 98.00 317 PHE A CA 1
ATOM 2486 C C . PHE A 1 317 ? -14.937 6.709 2.153 1.00 98.00 317 PHE A C 1
ATOM 2488 O O . PHE A 1 317 ? -15.215 7.163 1.045 1.00 98.00 317 PHE A O 1
ATOM 2495 N N . VAL A 1 318 ? -15.800 6.003 2.878 1.00 98.56 318 VAL A N 1
ATOM 2496 C CA . VAL A 1 318 ? -17.213 5.787 2.548 1.00 98.56 318 VAL A CA 1
ATOM 2497 C C . VAL A 1 318 ? -18.063 6.159 3.766 1.00 98.56 318 VAL A C 1
ATOM 2499 O O . VAL A 1 318 ? -17.535 6.170 4.885 1.00 98.56 318 VAL A O 1
ATOM 2502 N N . PRO A 1 319 ? -19.366 6.462 3.604 1.00 98.50 319 PRO A N 1
ATOM 2503 C CA . PRO A 1 319 ? -20.227 6.799 4.731 1.00 98.50 319 PRO A CA 1
ATOM 2504 C C . PRO A 1 319 ? -20.113 5.788 5.879 1.00 98.50 319 PRO A C 1
ATOM 2506 O O . PRO A 1 319 ? -20.288 4.591 5.690 1.00 98.50 319 PRO A O 1
ATOM 2509 N N . GLY A 1 320 ? -19.840 6.280 7.090 1.00 98.56 320 GLY A N 1
ATOM 2510 C CA . GLY A 1 320 ? -19.674 5.430 8.276 1.00 98.56 320 GLY A CA 1
ATOM 2511 C C . GLY A 1 320 ? -18.227 5.117 8.658 1.00 98.56 320 GLY A C 1
ATOM 2512 O O . GLY A 1 320 ? -18.027 4.459 9.679 1.00 98.56 320 GLY A O 1
ATOM 2513 N N . ILE A 1 321 ? -17.242 5.592 7.892 1.00 98.81 321 ILE A N 1
ATOM 2514 C CA . ILE A 1 321 ? -15.816 5.583 8.245 1.00 98.81 321 ILE A CA 1
ATOM 2515 C C . ILE A 1 321 ? -15.286 7.013 8.125 1.00 98.81 321 ILE A C 1
ATOM 2517 O O . ILE A 1 321 ? -15.596 7.697 7.152 1.00 98.81 321 ILE A O 1
ATOM 2521 N N . ASP A 1 322 ? -14.494 7.452 9.097 1.00 98.50 322 ASP A N 1
ATOM 2522 C CA . ASP A 1 322 ? -13.888 8.782 9.126 1.00 98.50 322 ASP A CA 1
ATOM 2523 C C . ASP A 1 322 ? -12.455 8.738 9.689 1.00 98.50 322 ASP A C 1
ATOM 2525 O O . ASP A 1 322 ? -12.034 7.757 10.319 1.00 98.50 322 ASP A O 1
ATOM 2529 N N . ALA A 1 323 ? -11.698 9.806 9.457 1.00 98.12 323 ALA A N 1
ATOM 2530 C CA . ALA A 1 323 ? -10.366 9.993 10.013 1.00 98.12 323 ALA A CA 1
ATOM 2531 C C . ALA A 1 323 ? -10.416 10.372 11.505 1.00 98.12 323 ALA A C 1
ATOM 2533 O O . ALA A 1 323 ? -11.440 10.800 12.046 1.00 98.12 323 ALA A O 1
ATOM 2534 N N . THR A 1 324 ? -9.274 10.222 12.170 1.00 98.56 324 THR A N 1
ATOM 2535 C CA . THR A 1 324 ? -8.995 10.791 13.496 1.00 98.56 324 THR A CA 1
ATOM 2536 C C . THR A 1 324 ? -7.901 11.849 13.382 1.00 98.56 324 THR A C 1
ATOM 2538 O O . THR A 1 324 ? -7.354 12.064 12.297 1.00 98.56 324 THR A O 1
ATOM 2541 N N . ASP A 1 325 ? -7.547 12.476 14.500 1.00 98.06 325 ASP A N 1
ATOM 2542 C CA . ASP A 1 325 ? -6.527 13.524 14.554 1.00 98.06 325 ASP A CA 1
ATOM 2543 C C . ASP A 1 325 ? -5.090 12.971 14.633 1.00 98.06 325 ASP A C 1
ATOM 2545 O O . ASP A 1 325 ? -4.163 13.715 14.947 1.00 98.06 325 ASP A O 1
ATOM 2549 N N . ASP A 1 326 ? -4.881 11.684 14.314 1.00 98.75 326 ASP A N 1
ATOM 2550 C CA . ASP A 1 326 ? -3.549 11.088 14.150 1.00 98.75 326 ASP A CA 1
ATOM 2551 C C . ASP A 1 326 ? -2.734 11.939 13.149 1.00 98.75 326 ASP A C 1
ATOM 2553 O O . ASP A 1 326 ? -3.095 12.024 11.965 1.00 98.75 326 ASP A O 1
ATOM 2557 N N . PRO A 1 327 ? -1.646 12.602 13.588 1.00 98.75 327 PRO A N 1
ATOM 2558 C CA . PRO A 1 327 ? -0.965 13.596 12.763 1.00 98.75 327 PRO A CA 1
ATOM 2559 C C . PRO A 1 327 ? -0.238 12.974 11.565 1.00 98.75 327 PRO A C 1
ATOM 2561 O O . PRO A 1 327 ? -0.035 13.637 10.542 1.00 98.75 327 PRO A O 1
ATOM 2564 N N . LEU A 1 328 ? 0.106 11.684 11.630 1.00 98.81 328 LEU A N 1
ATOM 2565 C CA . LEU A 1 328 ? 0.610 10.957 10.474 1.00 98.81 328 LEU A CA 1
ATOM 2566 C C . LEU A 1 328 ? -0.517 10.664 9.476 1.00 98.81 328 LEU A C 1
ATOM 2568 O O . LEU A 1 328 ? -0.319 10.847 8.271 1.00 98.81 328 LEU A O 1
ATOM 2572 N N . LEU A 1 329 ? -1.694 10.236 9.946 1.00 98.75 329 LEU A N 1
ATOM 2573 C CA . LEU A 1 329 ? -2.866 10.029 9.086 1.00 98.75 329 LEU A CA 1
ATOM 2574 C C . LEU A 1 329 ? -3.234 11.323 8.353 1.00 98.75 329 LEU A C 1
ATOM 2576 O O . LEU A 1 329 ? -3.385 11.302 7.132 1.00 98.75 329 LEU A O 1
ATOM 2580 N N . GLN A 1 330 ? -3.309 12.444 9.072 1.00 98.75 330 GLN A N 1
ATOM 2581 C CA . GLN A 1 330 ? -3.706 13.743 8.523 1.00 98.75 330 GLN A CA 1
ATOM 2582 C C . GLN A 1 330 ? -2.823 14.181 7.346 1.00 98.75 330 GLN A C 1
ATOM 2584 O O . GLN A 1 330 ? -3.335 14.529 6.281 1.00 98.75 330 GLN A O 1
ATOM 2589 N N . GLY A 1 331 ? -1.495 14.080 7.457 1.00 98.69 331 GLY A N 1
ATOM 2590 C CA . GLY A 1 331 ? -0.620 14.406 6.323 1.00 98.69 331 GLY A CA 1
ATOM 2591 C C . GLY A 1 331 ? -0.715 13.408 5.160 1.00 98.69 331 GLY A C 1
ATOM 2592 O O . GLY A 1 331 ? -0.566 13.790 3.993 1.00 98.69 331 GLY A O 1
ATOM 2593 N N . ARG A 1 332 ? -1.038 12.133 5.431 1.00 98.69 332 ARG A N 1
ATOM 2594 C CA . ARG A 1 332 ? -1.312 11.144 4.372 1.00 98.69 332 ARG A CA 1
ATOM 2595 C C . ARG A 1 332 ? -2.601 11.462 3.606 1.00 98.69 332 ARG A C 1
ATOM 2597 O O . ARG A 1 332 ? -2.679 11.116 2.427 1.00 98.69 332 ARG A O 1
ATOM 2604 N N . LEU A 1 333 ? -3.576 12.148 4.208 1.00 98.50 333 LEU A N 1
ATOM 2605 C CA . LEU A 1 333 ? -4.782 12.584 3.491 1.00 98.50 333 LEU A CA 1
ATOM 2606 C C . LEU A 1 333 ? -4.450 13.534 2.322 1.00 98.50 333 LEU A C 1
ATOM 2608 O O . LEU A 1 333 ? -5.130 13.523 1.303 1.00 98.50 333 LEU A O 1
ATOM 2612 N N . PHE A 1 334 ? -3.358 14.295 2.415 1.00 98.62 334 PHE A N 1
ATOM 2613 C CA . PHE A 1 334 ? -2.885 15.149 1.324 1.00 98.62 334 PHE A CA 1
ATOM 2614 C C . PHE A 1 334 ? -2.082 14.373 0.263 1.00 98.62 334 PHE A C 1
ATOM 2616 O O . PHE A 1 334 ? -2.387 14.406 -0.930 1.00 98.62 334 PHE A O 1
ATOM 2623 N N . SER A 1 335 ? -1.039 13.660 0.698 1.00 98.38 335 SER A N 1
ATOM 2624 C CA . SER A 1 335 ? 0.043 13.198 -0.189 1.00 98.38 335 SER A CA 1
ATOM 2625 C C . SER A 1 335 ? -0.403 12.233 -1.294 1.00 98.38 335 SER A C 1
ATOM 2627 O O . SER A 1 335 ? 0.112 12.274 -2.414 1.00 98.38 335 SER A O 1
ATOM 2629 N N . TYR A 1 336 ? -1.352 11.347 -0.995 1.00 98.25 336 TYR A N 1
ATOM 2630 C CA . TYR A 1 336 ? -1.739 10.286 -1.925 1.00 98.25 336 TYR A CA 1
ATOM 2631 C C . TYR A 1 336 ? -2.492 10.801 -3.149 1.00 98.25 336 TYR A C 1
ATOM 2633 O O . TYR A 1 336 ? -2.357 10.170 -4.193 1.00 98.25 336 TYR A O 1
ATOM 2641 N N . LEU A 1 337 ? -3.244 11.903 -3.038 1.00 95.75 337 LEU A N 1
ATOM 2642 C CA . LEU A 1 337 ? -3.882 12.567 -4.180 1.00 95.75 337 LEU A CA 1
ATOM 2643 C C . LEU A 1 337 ? -2.835 13.305 -5.017 1.00 95.75 337 LEU A C 1
ATOM 2645 O O . LEU A 1 337 ? -2.750 13.101 -6.228 1.00 95.75 337 LEU A O 1
ATOM 2649 N N . ASP A 1 338 ? -1.999 14.103 -4.349 1.00 98.62 338 ASP A N 1
ATOM 2650 C CA . ASP A 1 338 ? -0.963 14.925 -4.980 1.00 98.62 338 ASP A CA 1
ATOM 2651 C C . ASP A 1 338 ? -0.002 14.086 -5.837 1.00 98.62 338 ASP A C 1
ATOM 2653 O O . ASP A 1 338 ? 0.200 14.358 -7.023 1.00 98.62 338 ASP A O 1
ATOM 2657 N N . THR A 1 339 ? 0.511 12.981 -5.287 1.00 98.25 339 THR A N 1
ATOM 2658 C CA . THR A 1 339 ? 1.489 12.142 -5.993 1.00 98.25 339 THR A CA 1
ATOM 2659 C C . THR A 1 339 ? 0.930 11.505 -7.275 1.00 98.25 339 THR A C 1
ATOM 2661 O O . THR A 1 339 ? 1.700 11.176 -8.181 1.00 98.25 339 THR A O 1
ATOM 2664 N N . GLN A 1 340 ? -0.398 11.350 -7.412 1.00 98.50 340 GLN A N 1
ATOM 2665 C CA . GLN A 1 340 ? -0.983 10.789 -8.637 1.00 98.50 340 GLN A CA 1
ATOM 2666 C C . GLN A 1 340 ? -0.928 11.741 -9.821 1.00 98.50 340 GLN A C 1
ATOM 2668 O O . GLN A 1 340 ? -0.903 11.271 -10.958 1.00 98.50 340 GLN A O 1
ATOM 2673 N N . LEU A 1 341 ? -0.876 13.053 -9.586 1.00 98.25 341 LEU A N 1
ATOM 2674 C CA . LEU A 1 341 ? -0.895 14.042 -10.662 1.00 98.25 341 LEU A CA 1
ATOM 2675 C C . LEU A 1 341 ? 0.281 13.844 -11.622 1.00 98.25 341 LEU A C 1
ATOM 2677 O O . LEU A 1 341 ? 0.112 13.902 -12.837 1.00 98.25 341 LEU A O 1
ATOM 2681 N N . THR A 1 342 ? 1.463 13.549 -11.085 1.00 98.25 342 THR A N 1
ATOM 2682 C CA . THR A 1 342 ? 2.656 13.264 -11.888 1.00 98.25 342 THR A CA 1
ATOM 2683 C C . THR A 1 342 ? 2.747 11.791 -12.263 1.00 98.25 342 THR A C 1
ATOM 2685 O O . THR A 1 342 ? 3.055 11.471 -13.410 1.00 98.25 342 THR A O 1
ATOM 2688 N N . ARG A 1 343 ? 2.435 10.880 -11.332 1.00 98.75 343 ARG A N 1
ATOM 2689 C CA . ARG A 1 343 ? 2.551 9.434 -11.563 1.00 98.75 343 ARG A CA 1
ATOM 2690 C C . ARG A 1 343 ? 1.601 8.921 -12.645 1.00 98.75 343 ARG A C 1
ATOM 2692 O O . ARG A 1 343 ? 1.987 8.059 -13.427 1.00 98.75 343 ARG A O 1
ATOM 2699 N N . LEU A 1 344 ? 0.371 9.432 -12.675 1.00 98.69 344 LEU A N 1
ATOM 2700 C CA . LEU A 1 344 ? -0.711 8.988 -13.561 1.00 98.69 344 LEU A CA 1
ATOM 2701 C C . LEU A 1 344 ? -1.142 10.065 -14.569 1.00 98.69 344 LEU A C 1
ATOM 2703 O O . LEU A 1 344 ? -2.160 9.914 -15.239 1.00 98.69 344 LEU A O 1
ATOM 2707 N N . GLY A 1 345 ? -0.348 11.129 -14.718 1.00 97.88 345 GLY A N 1
ATOM 2708 C CA . GLY A 1 345 ? -0.475 12.078 -15.826 1.00 97.88 345 GLY A CA 1
ATOM 2709 C C . GLY A 1 345 ? -1.639 13.069 -15.730 1.00 97.88 345 GLY A C 1
ATOM 2710 O O . GLY A 1 345 ? -2.006 13.658 -16.745 1.00 97.88 345 GLY A O 1
ATOM 2711 N N . GLY A 1 346 ? -2.220 13.276 -14.546 1.00 97.81 346 GLY A N 1
ATOM 2712 C CA . GLY A 1 346 ? -3.214 14.323 -14.298 1.00 97.81 346 GLY A CA 1
ATOM 2713 C C . GLY A 1 346 ? -4.308 13.923 -13.302 1.00 97.81 346 GLY A C 1
ATOM 2714 O O . GLY A 1 346 ? -4.247 12.842 -12.724 1.00 97.81 346 GLY A O 1
ATOM 2715 N N . PRO A 1 347 ? -5.331 14.777 -13.106 1.00 97.69 347 PRO A N 1
ATOM 2716 C CA . PRO A 1 347 ? -6.379 14.576 -12.097 1.00 97.69 347 PRO A CA 1
ATOM 2717 C C . PRO A 1 347 ? -7.441 13.535 -12.489 1.00 97.69 347 PRO A C 1
ATOM 2719 O O . PRO A 1 347 ? -8.284 13.188 -11.675 1.00 97.69 347 PRO A O 1
ATOM 2722 N N . ASN A 1 348 ? -7.413 13.012 -13.719 1.00 97.69 348 ASN A N 1
ATOM 2723 C CA . ASN A 1 348 ? -8.403 12.047 -14.216 1.00 97.69 348 ASN A CA 1
ATOM 2724 C C . ASN A 1 348 ? -8.012 10.584 -13.934 1.00 97.69 348 ASN A C 1
ATOM 2726 O O . ASN A 1 348 ? -8.487 9.675 -14.616 1.00 97.69 348 ASN A O 1
ATOM 2730 N N . PHE A 1 349 ? -7.128 10.327 -12.966 1.00 98.06 349 PHE A N 1
ATOM 2731 C CA . PHE A 1 349 ? -6.632 8.976 -12.687 1.00 98.06 349 PHE A CA 1
ATOM 2732 C C . PHE A 1 349 ? -7.729 8.001 -12.230 1.00 98.06 349 PHE A C 1
ATOM 2734 O O . PHE A 1 349 ? -7.585 6.794 -12.435 1.00 98.06 349 PHE A O 1
ATOM 2741 N N . ASP A 1 350 ? -8.843 8.503 -11.692 1.00 96.69 350 ASP A N 1
ATOM 2742 C CA . ASP A 1 350 ? -10.016 7.695 -11.333 1.00 96.69 350 ASP A CA 1
ATOM 2743 C C . ASP A 1 350 ? -10.782 7.167 -12.553 1.00 96.69 350 ASP A C 1
ATOM 2745 O O . ASP A 1 350 ? -11.589 6.250 -12.433 1.00 96.69 350 ASP A O 1
ATOM 2749 N N . GLN A 1 351 ? -10.511 7.692 -13.754 1.00 97.12 351 GLN A N 1
ATOM 2750 C CA . GLN A 1 351 ? -11.076 7.177 -15.005 1.00 97.12 351 GLN A CA 1
ATOM 2751 C C . GLN A 1 351 ? -10.286 5.987 -15.566 1.00 97.12 351 GLN A C 1
ATOM 2753 O O . GLN A 1 351 ? -10.782 5.282 -16.451 1.00 97.12 351 GLN A O 1
ATOM 2758 N N . ILE A 1 352 ? -9.077 5.728 -15.056 1.00 98.62 352 ILE A N 1
ATOM 2759 C CA . ILE A 1 352 ? -8.309 4.531 -15.410 1.00 98.62 352 ILE A CA 1
ATOM 2760 C C . ILE A 1 352 ? -9.099 3.306 -14.922 1.00 98.62 352 ILE A C 1
ATOM 2762 O O . ILE A 1 352 ? -9.507 3.294 -13.762 1.00 98.62 352 ILE A O 1
ATOM 2766 N N . PRO A 1 353 ? -9.311 2.262 -15.750 1.00 98.62 353 PRO A N 1
ATOM 2767 C CA . PRO A 1 353 ? -10.277 1.198 -15.463 1.00 98.62 353 PRO A CA 1
ATOM 2768 C C . PRO A 1 353 ? -10.203 0.578 -14.064 1.00 98.62 353 PRO A C 1
ATOM 2770 O O . PRO A 1 353 ? -11.242 0.390 -13.445 1.00 98.62 353 PRO A O 1
ATOM 2773 N N . ILE A 1 354 ? -8.998 0.312 -13.550 1.00 98.81 354 ILE A N 1
ATOM 2774 C CA . ILE A 1 354 ? -8.795 -0.294 -12.224 1.00 98.81 354 ILE A CA 1
ATOM 2775 C C . ILE A 1 354 ? -9.115 0.654 -11.052 1.00 98.81 354 ILE A C 1
ATOM 2777 O O . ILE A 1 354 ? -9.309 0.207 -9.932 1.00 98.81 354 ILE A O 1
ATOM 2781 N N . ASN A 1 355 ? -9.163 1.967 -11.278 1.00 98.75 355 ASN A N 1
ATOM 2782 C CA . ASN A 1 355 ? -9.469 2.958 -10.239 1.00 98.75 355 ASN A CA 1
ATOM 2783 C C . ASN A 1 355 ? -10.946 3.353 -10.222 1.00 98.75 355 ASN A C 1
ATOM 2785 O O . ASN A 1 355 ? -11.415 3.905 -9.227 1.00 98.75 355 ASN A O 1
ATOM 2789 N N . ARG A 1 356 ? -11.680 3.062 -11.301 1.00 98.19 356 ARG A N 1
ATOM 2790 C CA . ARG A 1 356 ? -13.073 3.481 -11.452 1.00 98.19 356 ARG A CA 1
ATOM 2791 C C . ARG A 1 356 ? -13.939 2.891 -10.338 1.00 98.19 356 ARG A C 1
ATOM 2793 O O . ARG A 1 356 ? -13.894 1.681 -10.115 1.00 98.19 356 ARG A O 1
ATOM 2800 N N . PRO A 1 357 ? -14.765 3.702 -9.659 1.00 97.69 357 PRO A N 1
ATOM 2801 C CA . PRO A 1 357 ? -15.756 3.164 -8.745 1.00 97.69 357 PRO A CA 1
ATOM 2802 C C . PRO A 1 357 ? -16.802 2.346 -9.504 1.00 97.69 357 PRO A C 1
ATOM 2804 O O . PRO A 1 357 ? -17.145 2.639 -10.652 1.00 97.69 357 PRO A O 1
ATOM 2807 N N . HIS A 1 358 ? -17.318 1.310 -8.844 1.00 96.00 358 HIS A N 1
ATOM 2808 C CA . HIS A 1 358 ? -18.468 0.551 -9.344 1.00 96.00 358 HIS A CA 1
ATOM 2809 C C . HIS A 1 358 ? -19.798 1.234 -8.998 1.00 96.00 358 HIS A C 1
ATOM 2811 O O . HIS A 1 358 ? -20.804 1.005 -9.670 1.00 96.00 358 HIS A O 1
ATOM 2817 N N . ALA A 1 359 ? -19.802 2.077 -7.962 1.00 96.44 359 ALA A N 1
ATOM 2818 C CA . ALA A 1 359 ? -20.916 2.957 -7.648 1.00 96.44 359 ALA A CA 1
ATOM 2819 C C . ALA A 1 359 ? -21.084 4.047 -8.730 1.00 96.44 359 ALA A C 1
ATOM 2821 O O . ALA A 1 359 ? -20.094 4.457 -9.345 1.00 96.44 359 ALA A O 1
ATOM 2822 N N . PRO A 1 360 ? -22.314 4.544 -8.967 1.00 94.44 360 PRO A N 1
ATOM 2823 C CA . PRO A 1 360 ? -22.536 5.685 -9.848 1.00 94.44 360 PRO A CA 1
ATOM 2824 C C . PRO A 1 360 ? -21.743 6.915 -9.389 1.00 94.44 360 PRO A C 1
ATOM 2826 O O . PRO A 1 360 ? -21.723 7.235 -8.203 1.00 94.44 360 PRO A O 1
ATOM 2829 N N . VAL A 1 361 ? -21.147 7.631 -10.341 1.00 91.50 361 VAL A N 1
ATOM 2830 C CA . VAL A 1 361 ? -20.521 8.939 -10.112 1.00 91.50 361 VAL A CA 1
ATOM 2831 C C . VAL A 1 361 ? -21.412 9.996 -10.746 1.00 91.50 361 VAL A C 1
ATOM 2833 O O . VAL A 1 361 ? -21.722 9.899 -11.934 1.00 91.50 361 VAL A O 1
ATOM 2836 N N . ASN A 1 362 ? -21.840 10.973 -9.950 1.00 89.81 362 ASN A N 1
ATOM 2837 C CA . ASN A 1 362 ? -22.532 12.165 -10.424 1.00 89.81 362 ASN A CA 1
ATOM 2838 C C . ASN A 1 362 ? -21.799 13.395 -9.884 1.00 89.81 362 ASN A C 1
ATOM 2840 O O . ASN A 1 362 ? -21.827 13.649 -8.682 1.00 89.81 362 ASN A O 1
ATOM 2844 N N . ASP A 1 363 ? -21.117 14.109 -10.769 1.00 76.69 363 ASP A N 1
ATOM 2845 C CA . ASP A 1 363 ? -20.261 15.262 -10.485 1.00 76.69 363 ASP A CA 1
ATOM 2846 C C . ASP A 1 363 ? -20.889 16.598 -10.938 1.00 76.69 363 ASP A C 1
ATOM 2848 O O . ASP A 1 363 ? -20.180 17.596 -11.079 1.00 76.69 363 ASP A O 1
ATOM 2852 N N . MET A 1 364 ? -22.218 16.618 -11.143 1.00 54.97 364 MET A N 1
ATOM 2853 C CA . MET A 1 364 ? -23.006 17.777 -11.594 1.00 54.97 364 MET A CA 1
ATOM 2854 C C . MET A 1 364 ? -24.014 18.296 -10.571 1.00 54.97 364 MET A C 1
ATOM 2856 O O . MET A 1 364 ? -24.780 17.474 -10.010 1.00 54.97 364 MET A O 1
#

Secondary structure (DSSP, 8-state):
-B-TT-PBPS-SSS--BSSTTSPBPTT-HHHHHHHHHHHT-PPPPPSS--SEEEEEEEEEE-STTTTT---GGGSTT-EEEEEEEEE-SSS-TTS-TTSSS--EEEEEEEETTEEEEEEEESSSS-S-SSGGGHHHHHHHHSPBTTTTBSTT---SHHHHHHHHH-GGGHHHHHHHHSGGGSBS-GGG--EE--S-EEEE-TTS-EEEEEEEEEETT---B--HHHHHHHHHH-TTHHHHHHHHHHHTT---EEEEEEEEEE--TT-EETTEETT-TT-PPPTTTS--EEEEEEEEEE--S-IIIIIIT----TT---TTEE--S-HHHHHHHHHHHHHHHHHSSSTTGGGSTTT--SS-----

Foldseek 3Di:
DAAPVRHDDPDDPDADAPDPPHDGDPPRPRVCRVVVCVVPVDFDADLWQSAKAKFKWKWFFCQPCQQAAPFQCLHHGRIWIKMWMKGFTAAHRPAFDQFLGKIWIWMWTLGQQFIAILTWILDLFAQDQAQVCVVQLNCLQFQPPVPRPDGRHSPDDSNVVVCVVRVLRVLVVVCSPPQSSGFPEPLQTKIWSLAWKWFAHPVRAIKIKIKIWQWPVYHGGDDPVVSVVCCVPPSCNRNCVQQVCLVVVVWTKIFMWMFIGHPDPQCDDPNDNRLGRSDDDDCVSTPTGGGIMMTGRGGDPDCCLAVRLDQGANLRDGHRIGGDPRNSNVSSNPPSQVSCCRRVVHNCSCVRVNNPRPHDDDPD

Radius of gyration: 22.81 Å; chains: 1; bounding box: 53×41×81 Å

Sequence (364 aa):
LTTATGVPLRDTDHSLKAGPRGPVLLQDHHLREKIMHFDHERIPERVVHARGAAAHGVFRSNGAASQLTRAAFLAEGATTQVFTRFSTVLGSRGSADTVRDTRGFAVKFYTTEGNFDLVGNNIPVFFIQDAIKFPDVIHAGKPHPDREIPQAQSAHDSFWDFASLHTESQHHAIWNMSDRGIPRSYRTMEGFGVHTFRLVNAAGETSLVKFHWKPRLGVHSLTWEEAQIAAGMDPDFHRRDLADAIEAGAHPEWDLGIQVFPDTEDQLFEGIDLLDSTKLVPEELAEVQVIGTMTLNANPGNYFAETEQVAFHVGHFVPGIDATDDPLLQGRLFSYLDTQLTRLGGPNFDQIPINRPHAPVNDM